Protein 6MS7 (pdb70)

CATH classification: 1.10.565.10

Solvent-accessible surface area: 14349 Å² total; per-residue (Å²): 77,93,94,108,42,63,99,21,82,65,20,6,112,76,0,58,59,9,1,67,173,18,9,70,33,6,20,69,99,0,60,26,32,33,89,60,157,51,139,101,176,101,29,64,70,0,130,48,100,81,7,12,116,116,0,62,111,108,15,142,132,231,101,122,136,79,31,5,34,46,27,39,33,29,63,16,104,68,22,14,62,23,0,72,30,2,0,84,0,0,38,31,2,68,32,0,83,132,17,67,51,72,2,6,19,20,0,1,40,69,0,0,13,6,0,23,11,0,27,31,1,7,38,0,43,131,77,0,5,3,30,16,114,7,104,0,28,11,22,44,109,8,14,103,81,21,93,162,14,9,5,62,15,37,39,22,6,1,95,18,1,61,142,4,24,76,28,133,4,59,10,32,0,1,0,0,0,0,0,1,4,1,0,7,12,97,16,80,65,22,124,80,53,120,46,0,62,79,32,32,78,66,2,40,110,0,0,62,36,5,5,130,106,60,32,93,163,42,92,136,4,43,51,97,0,70,97,30,26,82,45,0,82,106,14,31,64,66,29,33,106,28,34,83,69,4,166,172,82,21,129,138,52,80,72,39,79,6,9,93,25,7,40,136,140,180,23,67,0,65,138,40,10,107,53,175

Structure (mmCIF, N/CA/C/O backbone):
data_6MS7
#
_entry.id   6MS7
#
_cell.length_a   43.620
_cell.length_b   53.890
_cell.length_c   66.720
_cell.angle_alpha   90.00
_cell.angle_beta   107.24
_cell.angle_gamma   90.00
#
_symmetry.space_group_name_H-M   'P 1 21 1'
#
loop_
_entity.id
_entity.type
_entity.pdbx_description
1 polymer 'Peroxisome proliferator-activated receptor gamma'
2 polymer 'PGC1 LXXLL motif'
3 non-polymer '{[(1S)-1-(4-chlorophenyl)octyl]oxy}acetic acid'
4 water water
#
loop_
_atom_site.group_PDB
_atom_site.id
_atom_site.type_symbol
_atom_site.label_atom_id
_atom_site.label_alt_id
_atom_site.label_comp_id
_atom_site.label_asym_id
_atom_site.label_entity_id
_atom_site.label_seq_id
_atom_site.pdbx_PDB_ins_code
_atom_site.Cartn_x
_atom_site.Cartn_y
_atom_site.Cartn_z
_atom_site.occupancy
_atom_site.B_iso_or_equiv
_atom_site.auth_seq_id
_atom_site.auth_comp_id
_atom_site.auth_asym_id
_atom_site.auth_atom_id
_atom_site.pdbx_PDB_model_num
ATOM 1 N N . GLY A 1 1 ? 35.390 9.282 49.824 1.00 39.89 204 GLY A N 1
ATOM 2 C CA . GLY A 1 1 ? 34.386 8.327 50.253 1.00 39.27 204 GLY A CA 1
ATOM 3 C C . GLY A 1 1 ? 33.512 7.880 49.100 1.00 35.27 204 GLY A C 1
ATOM 4 O O . GLY A 1 1 ? 33.783 8.202 47.948 1.00 26.52 204 GLY A O 1
ATOM 5 N N . SER A 1 2 ? 32.456 7.133 49.409 1.00 37.04 205 SER A N 1
ATOM 6 C CA . SER A 1 2 ? 31.541 6.702 48.356 1.00 31.02 205 S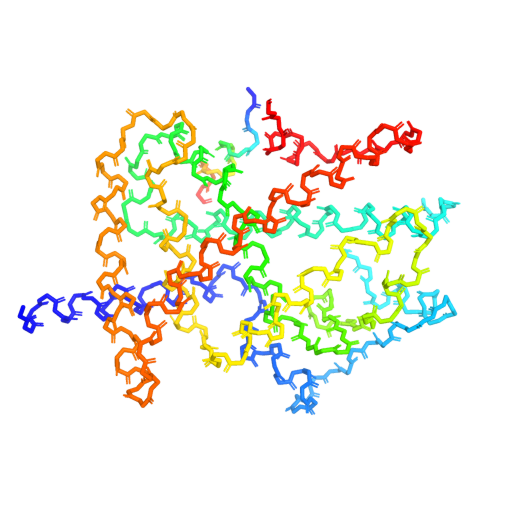ER A CA 1
ATOM 7 C C . SER A 1 2 ? 30.923 7.852 47.565 1.00 35.57 205 SER A C 1
ATOM 8 O O . SER A 1 2 ? 30.728 7.680 46.348 1.00 23.92 205 SER A O 1
ATOM 11 N N . PRO A 1 3 ? 30.597 9.022 48.143 1.00 34.65 206 PRO A N 1
ATOM 12 C CA . PRO A 1 3 ? 30.068 10.105 47.291 1.00 30.61 206 PRO A CA 1
ATOM 13 C C . PRO A 1 3 ? 31.058 10.586 46.244 1.00 25.34 206 PRO A C 1
ATOM 14 O O . PRO A 1 3 ? 30.685 10.769 45.075 1.00 21.30 206 PRO A O 1
ATOM 18 N N . GLU A 1 4 ? 32.322 10.776 46.635 1.00 28.30 207 GLU A N 1
ATOM 19 C CA . GLU A 1 4 ? 33.370 11.095 45.668 1.00 22.64 207 GLU A CA 1
ATOM 20 C C . GLU A 1 4 ? 33.506 10.000 44.616 1.00 20.16 207 GLU A C 1
ATOM 21 O O . GLU A 1 4 ? 33.603 10.285 43.417 1.00 15.73 207 GLU A O 1
ATOM 27 N N . SER A 1 5 ? 33.528 8.739 45.051 1.00 17.44 208 SER A N 1
ATOM 28 C CA . SER A 1 5 ? 33.642 7.637 44.100 1.00 14.72 208 SER A CA 1
ATOM 29 C C . SER A 1 5 ? 32.505 7.621 43.097 1.00 13.57 208 SER A C 1
ATOM 30 O O . SER A 1 5 ? 32.729 7.342 41.916 1.00 13.01 208 SER A O 1
ATOM 33 N N . ALA A 1 6 ? 31.264 7.821 43.550 1.00 12.59 209 ALA A N 1
ATOM 34 C CA . ALA A 1 6 ? 30.169 7.823 42.584 1.00 12.78 209 ALA A CA 1
ATOM 35 C C . ALA A 1 6 ? 30.363 8.909 41.539 1.00 12.51 209 ALA A C 1
ATOM 36 O O . ALA A 1 6 ? 30.123 8.686 40.349 1.00 11.76 209 ALA A O 1
ATOM 38 N N . ASP A 1 7 ? 30.793 10.101 41.971 1.00 14.06 210 ASP A N 1
ATOM 39 C CA . ASP A 1 7 ? 31.069 11.202 41.057 1.00 14.05 210 ASP A CA 1
ATOM 40 C C . ASP A 1 7 ? 32.167 10.843 40.066 1.00 10.18 210 ASP A C 1
ATOM 41 O O . ASP A 1 7 ? 32.076 11.190 38.878 1.00 12.07 210 ASP A O 1
ATOM 46 N N . LEU A 1 8 ? 33.188 10.108 40.524 1.00 11.55 211 LEU A N 1
ATOM 47 C CA . LEU A 1 8 ? 34.241 9.655 39.616 1.00 10.92 211 LEU A CA 1
ATOM 48 C C . LEU A 1 8 ? 33.727 8.672 38.580 1.00 9.92 211 LEU A C 1
ATOM 49 O O . LEU A 1 8 ? 34.216 8.666 37.448 1.00 9.71 211 LEU A O 1
ATOM 54 N N . ARG A 1 9 ? 32.767 7.824 38.944 1.00 11.10 212 ARG A N 1
ATOM 55 C CA . ARG A 1 9 ? 32.220 6.911 37.949 1.00 9.96 212 ARG A CA 1
ATOM 56 C C . ARG A 1 9 ? 31.339 7.675 36.968 1.00 10.36 212 ARG A C 1
ATOM 57 O O . ARG A 1 9 ? 31.314 7.362 35.768 1.00 10.35 212 ARG A O 1
ATOM 65 N N . ALA A 1 10 ? 30.592 8.681 37.451 1.00 10.57 213 ALA A N 1
ATOM 66 C CA . ALA A 1 10 ? 29.785 9.468 36.522 1.00 10.98 213 ALA A CA 1
ATOM 67 C C . ALA A 1 10 ? 30.676 10.243 35.558 1.00 9.43 213 ALA A C 1
ATOM 68 O O . ALA A 1 10 ? 30.341 10.380 34.379 1.00 10.61 213 ALA A O 1
ATOM 70 N N . LEU A 1 11 ? 31.837 10.705 36.041 1.00 9.42 214 LEU A N 1
ATOM 71 C CA . LEU A 1 11 ? 32.767 11.404 35.165 1.00 9.97 214 LEU A CA 1
ATOM 72 C C . LEU A 1 11 ? 33.340 10.449 34.129 1.00 10.19 214 LEU A C 1
ATOM 73 O O . LEU A 1 11 ? 33.360 10.763 32.933 1.00 11.09 214 LEU A O 1
ATOM 78 N N . ALA A 1 12 ? 33.737 9.238 34.563 1.00 10.06 215 ALA A N 1
ATOM 79 C CA . ALA A 1 12 ? 34.224 8.230 33.628 1.00 9.73 215 ALA A CA 1
ATOM 80 C C . ALA A 1 12 ? 33.188 7.934 32.553 1.00 9.48 215 ALA A C 1
ATOM 81 O O . ALA A 1 12 ? 33.521 7.845 31.370 1.00 10.38 215 ALA A O 1
ATOM 83 N N . LYS A 1 13 ? 31.921 7.793 32.935 1.00 9.15 216 LYS A N 1
ATOM 84 C CA . LYS A 1 13 ? 30.893 7.493 31.941 1.00 9.69 216 LYS A CA 1
ATOM 85 C C . LYS A 1 13 ? 30.684 8.657 30.985 1.00 10.33 216 LYS A C 1
ATOM 86 O O . LYS A 1 13 ? 30.518 8.449 29.780 1.00 11.01 216 LYS A O 1
ATOM 92 N N . HIS A 1 14 ? 30.654 9.883 31.518 1.00 10.91 217 HIS A N 1
ATOM 93 C CA . HIS A 1 14 ? 30.530 11.054 30.654 1.00 10.62 217 HIS A CA 1
ATOM 94 C C . HIS A 1 14 ? 31.638 11.095 29.612 1.00 9.47 217 HIS A C 1
ATOM 95 O O . HIS A 1 14 ? 31.382 11.362 28.426 1.00 11.90 217 HIS A O 1
ATOM 102 N N . LEU A 1 15 ? 32.872 10.840 30.042 1.00 9.26 218 LEU A N 1
ATOM 103 C CA . LEU A 1 15 ? 34.004 10.816 29.117 1.00 9.85 218 LEU A CA 1
ATOM 104 C C . LEU A 1 15 ? 33.850 9.724 28.069 1.00 9.97 218 LEU A C 1
ATOM 105 O O . LEU A 1 15 ? 34.106 9.951 26.876 1.00 11.55 218 LEU A O 1
ATOM 110 N N . TYR A 1 16 ? 33.454 8.524 28.485 1.00 9.42 219 TYR A N 1
ATOM 111 C CA . TYR A 1 16 ? 33.226 7.463 27.515 1.00 10.94 219 TYR A CA 1
ATOM 112 C C . TYR A 1 16 ? 32.182 7.871 26.488 1.00 11.24 219 TYR A C 1
ATOM 113 O O . TYR A 1 16 ? 32.396 7.714 25.278 1.00 12.19 219 TYR A O 1
ATOM 122 N N . ASP A 1 17 ? 31.043 8.400 26.947 1.00 11.44 220 ASP A N 1
ATOM 123 C CA . ASP A 1 17 ? 29.991 8.768 26.002 1.00 12.47 220 ASP A CA 1
ATOM 124 C C . ASP A 1 17 ? 30.467 9.841 25.036 1.00 12.75 220 ASP A C 1
ATOM 125 O O . ASP A 1 17 ? 30.172 9.780 23.835 1.00 14.77 220 ASP A O 1
ATOM 130 N N . SER A 1 18 ? 31.284 10.777 25.529 1.00 12.57 221 SER A N 1
ATOM 131 C CA . SER A 1 18 ? 31.813 11.846 24.686 1.00 11.50 221 SER A CA 1
ATOM 132 C C . SER A 1 18 ? 32.843 11.299 23.712 1.00 12.23 221 SER A C 1
ATOM 133 O O . SER A 1 18 ? 32.905 11.717 22.552 1.00 14.53 221 SER A O 1
ATOM 136 N N . TYR A 1 19 ? 33.659 10.352 24.174 1.00 10.47 222 TYR A N 1
ATOM 137 C CA . TYR A 1 19 ? 34.622 9.678 23.321 1.00 9.92 222 TYR A CA 1
ATOM 138 C C . TYR A 1 19 ? 33.924 8.954 22.172 1.00 12.71 222 TYR A C 1
ATOM 139 O O . TYR A 1 19 ? 34.340 9.066 21.016 1.00 12.50 222 TYR A O 1
ATOM 148 N N . ILE A 1 20 ? 32.836 8.241 22.467 1.00 12.69 223 ILE A N 1
ATOM 149 C CA . ILE A 1 20 ? 32.082 7.574 21.406 1.00 14.32 223 ILE A CA 1
ATOM 150 C C . ILE A 1 20 ? 31.547 8.594 20.402 1.00 14.46 223 ILE A C 1
ATOM 151 O O . ILE A 1 20 ? 31.496 8.326 19.196 1.00 17.71 223 ILE A O 1
ATOM 156 N N . LYS A 1 21 ? 31.155 9.778 20.875 1.00 14.04 224 LYS A N 1
ATOM 157 C CA . LYS A 1 21 ? 30.624 10.782 19.949 1.00 14.30 224 LYS A CA 1
ATOM 158 C C . LYS A 1 21 ? 31.717 11.400 19.089 1.00 19.63 224 LYS A C 1
ATOM 159 O O . LYS A 1 21 ? 31.448 11.857 17.974 1.00 21.83 224 LYS A O 1
ATOM 165 N N . SER A 1 22 ? 32.942 11.450 19.595 1.00 13.22 225 SER A N 1
ATOM 166 C CA . SER A 1 22 ? 34.022 12.178 18.949 1.00 11.68 225 SER A CA 1
ATOM 167 C C . SER A 1 22 ? 34.820 11.338 17.967 1.00 14.32 225 SER A C 1
ATOM 168 O O . SER A 1 22 ? 35.391 11.893 17.017 1.00 14.49 225 SER A O 1
ATOM 171 N N . PHE A 1 23 ? 34.918 10.032 18.196 1.00 14.30 226 PHE A N 1
ATOM 172 C CA . PHE A 1 23 ? 35.836 9.189 17.433 1.00 18.07 226 PHE A CA 1
ATOM 173 C C . PHE A 1 23 ? 35.051 8.150 16.651 1.00 20.25 226 PHE A C 1
ATOM 174 O O . PHE A 1 23 ? 34.430 7.264 17.259 1.00 18.93 226 PHE A O 1
ATOM 182 N N . PRO A 1 24 ? 35.046 8.244 15.314 1.00 21.50 227 PRO A N 1
ATOM 183 C CA . PRO A 1 24 ? 34.215 7.337 14.503 1.00 24.56 227 PRO A CA 1
ATOM 184 C C . PRO A 1 24 ? 34.545 5.872 14.682 1.00 20.95 227 PRO A C 1
ATOM 185 O O . PRO A 1 24 ? 33.633 5.038 14.724 1.00 23.52 227 PRO A O 1
ATOM 189 N N . LEU A 1 25 ? 35.820 5.525 14.737 1.00 18.75 228 LEU A N 1
ATOM 190 C CA . LEU A 1 25 ? 36.242 4.139 14.864 1.00 17.52 228 LEU A CA 1
ATOM 191 C C . LEU A 1 25 ? 36.853 3.947 16.245 1.00 17.66 228 LEU A C 1
ATOM 192 O O . LEU A 1 25 ? 37.961 4.428 16.503 1.00 20.73 228 LEU A O 1
ATOM 197 N N . THR A 1 26 ? 36.137 3.227 17.110 1.00 18.74 229 THR A N 1
ATOM 198 C CA . THR A 1 26 ? 36.556 2.930 18.473 1.00 22.89 229 THR A CA 1
ATOM 199 C C . THR A 1 26 ? 37.508 1.736 18.472 1.00 18.90 229 THR A C 1
ATOM 200 O O . THR A 1 26 ? 37.619 0.993 17.489 1.00 16.04 229 THR A O 1
ATOM 204 N N . LYS A 1 27 ? 38.166 1.514 19.612 1.00 14.40 230 LYS A N 1
ATOM 205 C CA . LYS A 1 27 ? 39.010 0.327 19.740 1.00 13.31 230 LYS A CA 1
ATOM 206 C C . LYS A 1 27 ? 38.203 -0.956 19.603 1.00 18.97 230 LYS A C 1
ATOM 207 O O . LYS A 1 27 ? 38.660 -1.917 18.972 1.00 18.14 230 LYS A O 1
ATOM 213 N N . ALA A 1 28 ? 37.019 -1.018 20.210 1.00 16.92 231 ALA A N 1
ATOM 214 C CA . ALA A 1 28 ? 36.284 -2.273 20.135 1.00 17.56 231 ALA A CA 1
ATOM 215 C C . ALA A 1 28 ? 36.001 -2.635 18.687 1.00 18.30 231 ALA A C 1
ATOM 216 O O . ALA A 1 28 ? 36.155 -3.796 18.292 1.00 22.54 231 ALA A O 1
ATOM 218 N N . LYS A 1 29 ? 35.599 -1.652 17.883 1.00 19.72 232 LYS A N 1
ATOM 219 C CA . LYS A 1 29 ? 35.302 -1.935 16.480 1.00 25.86 232 LYS A CA 1
ATOM 220 C C . LYS A 1 29 ? 36.579 -2.272 15.722 1.00 30.68 232 LYS A C 1
ATOM 221 O O . LYS A 1 29 ? 36.604 -3.202 14.904 1.00 25.13 232 LYS A O 1
ATOM 227 N N . ALA A 1 30 ? 37.655 -1.534 15.998 1.00 20.95 233 ALA A N 1
ATOM 228 C CA . ALA A 1 30 ? 38.925 -1.808 15.336 1.00 21.11 233 ALA A CA 1
ATOM 229 C C . ALA A 1 30 ? 39.420 -3.220 15.620 1.00 22.03 233 ALA A C 1
ATOM 230 O O . ALA A 1 30 ? 39.898 -3.908 14.707 1.00 20.79 233 ALA A O 1
ATOM 232 N N . ARG A 1 31 ? 39.339 -3.672 16.880 1.00 18.61 234 ARG A N 1
ATOM 233 C CA . ARG A 1 31 ? 39.869 -4.996 17.196 1.00 21.35 234 ARG A CA 1
ATOM 234 C C . ARG A 1 31 ? 39.033 -6.082 16.531 1.00 26.23 234 ARG A C 1
ATOM 235 O O . ARG A 1 31 ? 39.566 -7.107 16.091 1.00 25.38 234 ARG A O 1
ATOM 243 N N . ALA A 1 32 ? 37.721 -5.866 16.445 1.00 23.16 235 ALA A N 1
ATOM 244 C CA . ALA A 1 32 ? 36.862 -6.817 15.752 1.00 30.01 235 ALA A CA 1
ATOM 245 C C . ALA A 1 32 ? 37.289 -6.963 14.300 1.00 33.23 235 ALA A C 1
ATOM 246 O O . ALA A 1 32 ? 37.364 -8.081 13.775 1.00 34.33 235 ALA A O 1
ATOM 248 N N . ILE A 1 33 ? 37.572 -5.840 13.636 1.00 30.56 236 ILE A N 1
ATOM 249 C CA . ILE A 1 33 ? 38.047 -5.880 12.254 1.00 29.64 236 ILE A CA 1
ATO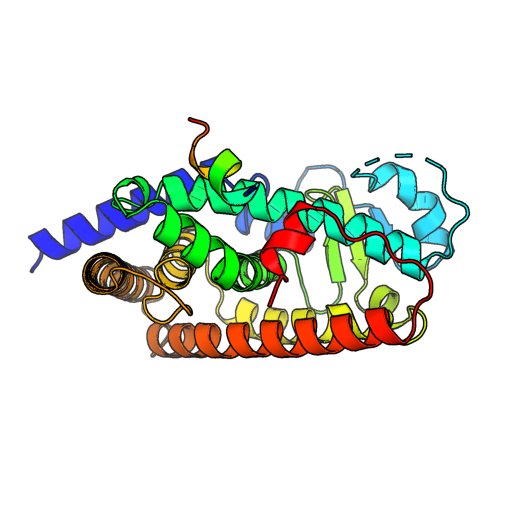M 250 C C . ILE A 1 33 ? 39.396 -6.586 12.171 1.00 34.90 236 ILE A C 1
ATOM 251 O O . ILE A 1 33 ? 39.609 -7.450 11.310 1.00 30.91 236 ILE A O 1
ATOM 256 N N . LEU A 1 34 ? 40.318 -6.247 13.079 1.00 28.69 237 LEU A N 1
ATOM 257 C CA . LEU A 1 34 ? 41.658 -6.836 13.050 1.00 26.93 237 LEU A CA 1
ATOM 258 C C . LEU A 1 34 ? 41.625 -8.345 13.270 1.00 39.19 237 LEU A C 1
ATOM 259 O O . LEU A 1 34 ? 42.262 -9.103 12.529 1.00 43.84 237 LEU A O 1
ATOM 264 N N . THR A 1 35 ? 40.900 -8.800 14.291 1.00 41.46 238 THR A N 1
ATOM 265 C CA . THR A 1 35 ? 40.769 -10.226 14.567 1.00 40.74 238 THR A CA 1
ATOM 266 C C . THR A 1 35 ? 39.824 -10.923 13.598 1.00 49.26 238 THR A C 1
ATOM 267 O O . THR A 1 35 ? 39.558 -12.117 13.766 1.00 52.89 238 THR A O 1
ATOM 271 N N . GLY A 1 36 ? 39.246 -10.189 12.652 1.00 40.69 239 GLY A N 1
ATOM 272 C CA . GLY A 1 36 ? 38.383 -10.772 11.651 1.00 45.05 239 GLY A CA 1
ATOM 273 C C . GLY A 1 36 ? 37.009 -11.148 12.142 1.00 52.17 239 GLY A C 1
ATOM 274 O O . GLY A 1 36 ? 36.323 -11.921 11.474 1.00 61.53 239 GLY A O 1
ATOM 275 N N . LYS A 1 37 ? 36.576 -10.621 13.286 1.00 45.78 240 LYS A N 1
ATOM 276 C CA . LYS A 1 37 ? 35.293 -10.984 13.874 1.00 47.27 240 LYS A CA 1
ATOM 277 C C . LYS A 1 37 ? 34.148 -10.096 13.422 1.00 54.74 240 LYS A C 1
ATOM 278 O O . LYS A 1 37 ? 33.049 -10.182 13.989 1.00 61.52 240 LYS A O 1
ATOM 284 N N . THR A 1 38 ? 34.326 -9.333 12.361 1.00 59.77 241 THR A N 1
ATOM 285 C CA . THR A 1 38 ? 33.250 -8.446 11.967 1.00 56.56 241 THR A CA 1
ATOM 286 C C . THR A 1 38 ? 32.495 -9.107 10.834 1.00 63.57 241 THR A C 1
ATOM 287 O O . THR A 1 38 ? 32.956 -10.072 10.220 1.00 69.18 241 THR A O 1
ATOM 291 N N . THR A 1 39 ? 31.291 -8.617 10.607 1.00 75.12 242 THR A N 1
ATOM 292 C CA . THR A 1 39 ? 30.522 -9.039 9.450 1.00 85.22 242 THR A CA 1
ATOM 293 C C . THR A 1 39 ? 30.690 -8.066 8.292 1.00 79.51 242 THR A C 1
ATOM 294 O O . THR A 1 39 ? 30.359 -8.410 7.145 1.00 75.90 242 THR A O 1
ATOM 298 N N . ASP A 1 40 ? 31.204 -6.867 8.582 1.00 73.34 243 ASP A N 1
ATOM 299 C CA . ASP A 1 40 ? 31.382 -5.834 7.577 1.00 71.71 243 ASP A CA 1
ATOM 300 C C . ASP A 1 40 ? 32.466 -6.235 6.575 1.00 73.18 243 ASP A C 1
ATOM 301 O O . ASP A 1 40 ? 33.248 -7.168 6.783 1.00 71.78 243 ASP A O 1
ATOM 306 N N . LYS A 1 41 ? 32.512 -5.470 5.485 1.00 76.84 244 LYS A N 1
ATOM 307 C CA . LYS A 1 41 ? 33.415 -5.725 4.369 1.00 68.47 244 LYS A CA 1
ATOM 308 C C . LYS A 1 41 ? 34.866 -5.754 4.837 1.00 60.35 244 LYS A C 1
ATOM 309 O O . LYS A 1 41 ? 35.285 -4.934 5.662 1.00 46.53 244 LYS A O 1
ATOM 315 N N . SER A 1 42 ? 35.635 -6.701 4.294 1.00 54.45 245 SER A N 1
ATOM 316 C CA . SER A 1 42 ? 37.008 -6.889 4.734 1.00 42.07 245 SER A CA 1
ATOM 317 C C . SER A 1 42 ? 37.872 -5.710 4.299 1.00 34.70 245 SER A C 1
ATOM 318 O O . SER A 1 42 ? 37.681 -5.166 3.204 1.00 34.30 245 SER A O 1
ATOM 321 N N . PRO A 1 43 ? 38.821 -5.283 5.131 1.00 26.35 246 PRO A N 1
ATOM 322 C CA . PRO A 1 43 ? 39.766 -4.251 4.699 1.00 21.39 246 PRO A CA 1
ATOM 323 C C . PRO A 1 43 ? 40.579 -4.753 3.517 1.00 23.07 246 PRO A C 1
ATOM 324 O O . PRO A 1 43 ? 40.891 -5.942 3.410 1.00 26.27 246 PRO A O 1
ATOM 328 N N . PHE A 1 44 ? 40.938 -3.829 2.635 1.00 22.19 247 PHE A N 1
ATOM 329 C CA . PHE A 1 44 ? 41.841 -4.152 1.544 1.00 19.88 247 PHE A CA 1
ATOM 330 C C . PHE A 1 44 ? 43.266 -4.114 2.085 1.00 26.30 247 PHE A C 1
ATOM 331 O O . PHE A 1 44 ? 43.684 -3.112 2.678 1.00 22.68 247 PHE A O 1
ATOM 339 N N . VAL A 1 45 ? 44.007 -5.198 1.899 1.00 21.87 248 VAL A N 1
ATOM 340 C CA . VAL A 1 45 ? 45.346 -5.320 2.461 1.00 21.87 248 VAL A CA 1
ATOM 341 C C . VAL A 1 45 ? 46.357 -4.751 1.479 1.00 25.62 248 VAL A C 1
ATOM 342 O O . VAL A 1 45 ? 46.408 -5.159 0.310 1.00 24.40 248 VAL A O 1
ATOM 346 N N . ILE A 1 46 ? 47.170 -3.814 1.956 1.00 19.21 249 ILE A N 1
ATOM 347 C CA . ILE A 1 46 ? 48.221 -3.203 1.160 1.00 19.39 249 ILE A CA 1
ATOM 348 C C . ILE A 1 46 ? 49.538 -3.688 1.734 1.00 28.77 249 ILE A C 1
ATOM 349 O O . ILE A 1 46 ? 49.919 -3.310 2.848 1.00 21.98 249 ILE A O 1
ATOM 354 N N . TYR A 1 47 ? 50.222 -4.548 0.978 1.00 22.45 250 TYR A N 1
ATOM 355 C CA . TYR A 1 47 ? 51.466 -5.153 1.423 1.00 21.46 250 TYR A CA 1
ATOM 356 C C . TYR A 1 47 ? 52.627 -4.945 0.463 1.00 21.15 250 TYR A C 1
ATOM 357 O O . TYR A 1 47 ? 53.745 -5.367 0.787 1.00 23.14 250 TYR A O 1
ATOM 366 N N . ASP A 1 48 ? 52.399 -4.343 -0.707 1.00 23.46 251 ASP A N 1
ATOM 367 C CA . ASP A 1 48 ? 53.472 -4.175 -1.683 1.00 24.06 251 ASP A CA 1
ATOM 368 C C . ASP A 1 48 ? 53.003 -3.079 -2.642 1.00 25.01 251 ASP A C 1
ATOM 369 O O . ASP A 1 48 ? 51.904 -2.530 -2.493 1.00 21.26 251 ASP A O 1
ATOM 374 N N . MET A 1 49 ? 53.828 -2.753 -3.639 1.00 25.17 252 MET A N 1
ATOM 375 C CA . MET A 1 49 ? 53.459 -1.638 -4.508 1.00 21.84 252 MET A CA 1
ATOM 376 C C . MET A 1 49 ? 52.248 -1.966 -5.367 1.00 20.21 252 MET A C 1
ATOM 377 O O . MET A 1 49 ? 51.427 -1.084 -5.649 1.00 23.42 252 MET A O 1
ATOM 382 N N . ASN A 1 50 ? 52.142 -3.219 -5.813 1.00 22.74 253 ASN A N 1
ATOM 383 C CA . ASN A 1 50 ? 51.022 -3.626 -6.655 1.00 24.36 253 ASN A CA 1
ATOM 384 C C . ASN A 1 50 ? 49.702 -3.487 -5.908 1.00 22.13 253 ASN A C 1
ATOM 385 O O . ASN A 1 50 ? 48.732 -2.931 -6.432 1.00 21.38 253 ASN A O 1
ATOM 390 N N . SER A 1 51 ? 49.657 -3.975 -4.664 1.00 21.55 254 SER A N 1
ATOM 391 C CA . SER A 1 51 ? 48.434 -3.885 -3.873 1.00 21.46 254 SER A CA 1
ATOM 392 C C . SER A 1 51 ? 48.107 -2.453 -3.479 1.00 20.26 254 SER A C 1
ATOM 393 O O . SER A 1 51 ? 46.928 -2.107 -3.371 1.00 22.25 254 SER A O 1
ATOM 396 N N . LEU A 1 52 ? 49.119 -1.608 -3.267 1.00 19.50 255 LEU A N 1
ATOM 397 C CA . LEU A 1 52 ? 48.847 -0.193 -3.032 1.00 18.71 255 LEU A CA 1
ATOM 398 C C . LEU A 1 52 ? 48.152 0.436 -4.236 1.00 24.23 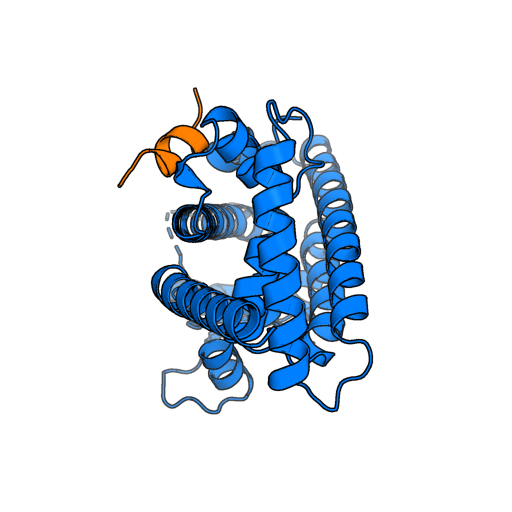255 LEU A C 1
ATOM 399 O O . LEU A 1 52 ? 47.169 1.170 -4.091 1.00 24.29 255 LEU A O 1
ATOM 404 N N . MET A 1 53 ? 48.654 0.159 -5.438 1.00 23.15 256 MET A N 1
ATOM 405 C CA . MET A 1 53 ? 48.006 0.674 -6.639 1.00 22.57 256 MET A CA 1
ATOM 406 C C . MET A 1 53 ? 46.562 0.185 -6.735 1.00 22.44 256 MET A C 1
ATOM 407 O O . MET A 1 53 ? 45.637 0.977 -6.962 1.00 25.24 256 MET A O 1
ATOM 412 N N . MET A 1 54 ? 46.359 -1.129 -6.591 1.00 22.18 257 MET A N 1
ATOM 413 C CA . MET A 1 54 ? 45.015 -1.705 -6.670 1.00 22.40 257 MET A CA 1
ATOM 414 C C . MET A 1 54 ? 44.111 -1.148 -5.579 1.00 32.36 257 MET A C 1
ATOM 415 O O . MET A 1 54 ? 42.958 -0.777 -5.836 1.00 29.87 257 MET A O 1
ATOM 420 N N . GLY A 1 55 ? 44.610 -1.122 -4.344 1.00 24.73 258 GLY A N 1
ATOM 421 C CA . GLY A 1 55 ? 43.813 -0.749 -3.196 1.00 30.25 258 GLY A CA 1
ATOM 422 C C . GLY A 1 55 ? 43.565 0.719 -3.060 1.00 32.88 258 GLY A C 1
ATOM 423 O O . GLY A 1 55 ? 42.777 1.127 -2.207 1.00 29.25 258 GLY A O 1
ATOM 424 N N . GLU A 1 56 ? 44.231 1.519 -3.884 1.00 29.05 259 GLU A N 1
ATOM 425 C CA . GLU A 1 56 ? 44.231 2.963 -3.711 1.00 33.27 259 GLU A CA 1
ATOM 426 C C . GLU A 1 56 ? 42.808 3.517 -3.643 1.00 37.73 259 GLU A C 1
ATOM 427 O O . GLU A 1 56 ? 42.483 4.328 -2.761 1.00 34.31 259 GLU A O 1
ATOM 433 N N . ASP A 1 57 ? 41.930 3.035 -4.526 1.00 35.18 260 ASP A N 1
ATOM 434 C CA . ASP A 1 57 ? 40.540 3.475 -4.519 1.00 34.02 260 ASP A CA 1
ATOM 435 C C . ASP A 1 57 ? 39.791 3.020 -3.270 1.00 39.33 260 ASP A C 1
ATOM 436 O O . ASP A 1 57 ? 38.860 3.704 -2.836 1.00 43.11 260 ASP A O 1
ATOM 441 N N . LYS A 1 58 ? 40.126 1.852 -2.716 1.00 40.94 261 LYS A N 1
ATOM 442 C CA . LYS A 1 58 ? 39.492 1.441 -1.463 1.00 35.41 261 LYS A CA 1
ATOM 443 C C . LYS A 1 58 ? 39.897 2.330 -0.284 1.00 45.81 261 LYS A C 1
ATOM 444 O O . LYS A 1 58 ? 39.098 2.528 0.640 1.00 36.22 261 LYS A O 1
ATOM 450 N N . ILE A 1 59 ? 41.123 2.854 -0.278 1.00 39.03 262 ILE A N 1
ATOM 451 C CA . ILE A 1 59 ? 41.666 3.523 0.903 1.00 38.70 262 ILE A CA 1
ATOM 452 C C . ILE A 1 59 ? 41.698 5.037 0.778 1.00 44.49 262 ILE A C 1
ATOM 453 O O . ILE A 1 59 ? 42.184 5.706 1.703 1.00 42.29 262 ILE A O 1
ATOM 458 N N . LYS A 1 60 ? 41.207 5.603 -0.320 1.00 48.61 263 LYS A N 1
ATOM 459 C CA . LYS A 1 60 ? 41.274 7.048 -0.508 1.00 50.80 263 LYS A CA 1
ATOM 460 C C . LYS A 1 60 ? 40.602 7.784 0.649 1.00 46.38 263 LYS A C 1
ATOM 461 O O . LYS A 1 60 ? 39.558 7.364 1.154 1.00 46.52 263 LYS A O 1
ATOM 467 N N . PHE A 1 61 ? 41.225 8.874 1.089 1.00 55.02 264 PHE A N 1
ATOM 468 C CA . PHE A 1 61 ? 40.727 9.628 2.241 1.00 55.05 264 PHE A CA 1
ATOM 469 C C . PHE A 1 61 ? 39.663 10.657 1.868 1.00 53.60 264 PHE A C 1
ATOM 470 O O . PHE A 1 61 ? 39.186 10.694 0.736 1.00 51.36 264 PHE A O 1
ATOM 478 N N . GLU A 1 69 ? 46.087 15.174 -9.418 1.00 57.68 272 GLU A N 1
ATOM 479 C CA . GLU A 1 69 ? 46.089 13.729 -9.215 1.00 65.00 272 GLU A CA 1
ATOM 480 C C . GLU A 1 69 ? 47.490 13.262 -8.731 1.00 70.97 272 GLU A C 1
ATOM 481 O O . GLU A 1 69 ? 48.148 14.031 -8.029 1.00 71.28 272 GLU A O 1
ATOM 487 N N . GLN A 1 70 ? 47.965 12.053 -9.039 1.00 76.83 273 GLN A N 1
ATOM 488 C CA . GLN A 1 70 ? 49.199 11.565 -8.407 1.00 70.47 273 GLN A CA 1
ATOM 489 C C . GLN A 1 70 ? 50.309 11.144 -9.377 1.00 71.32 273 GLN A C 1
ATOM 490 O O . GLN A 1 70 ? 50.280 10.034 -9.921 1.00 61.92 273 GLN A O 1
ATOM 496 N N . SER A 1 71 ? 51.306 12.024 -9.561 1.00 72.01 274 SER A N 1
ATOM 497 C CA . SER A 1 71 ? 52.578 11.669 -10.192 1.00 64.61 274 SER A CA 1
ATOM 498 C C . SER A 1 71 ? 53.766 11.678 -9.235 1.00 63.26 274 SER A C 1
ATOM 499 O O . SER A 1 71 ? 54.864 11.268 -9.631 1.00 57.56 274 SER A O 1
ATOM 502 N N . LYS A 1 72 ? 53.582 12.148 -8.005 1.00 57.90 275 LYS A N 1
ATOM 503 C CA . LYS A 1 72 ? 54.660 12.216 -7.030 1.00 48.72 275 LYS A CA 1
ATOM 504 C C . LYS A 1 72 ? 55.054 10.807 -6.588 1.00 42.97 275 LYS A C 1
ATOM 505 O O . LYS A 1 72 ? 54.279 9.856 -6.713 1.00 38.96 275 LYS A O 1
ATOM 511 N N . GLU A 1 73 ? 56.297 10.656 -6.124 1.00 35.52 276 GLU A N 1
ATOM 512 C CA . GLU A 1 73 ? 56.729 9.325 -5.716 1.00 33.38 276 GLU A CA 1
ATOM 513 C C . GLU A 1 73 ? 55.895 8.809 -4.547 1.00 30.81 276 GLU A C 1
ATOM 514 O O . GLU A 1 73 ? 55.326 9.569 -3.757 1.00 28.67 276 GLU A O 1
ATOM 520 N N . VAL A 1 74 ? 55.832 7.483 -4.461 1.00 33.66 277 VAL A N 1
ATOM 521 C CA . VAL A 1 74 ? 54.898 6.807 -3.563 1.00 36.75 277 VAL A CA 1
ATOM 522 C C . VAL A 1 74 ? 55.143 7.162 -2.098 1.00 31.13 277 VAL A C 1
ATOM 523 O O . VAL A 1 74 ? 54.196 7.434 -1.347 1.00 30.44 277 VAL A O 1
ATOM 527 N N . ALA A 1 75 ? 56.405 7.150 -1.659 1.00 29.03 278 ALA A N 1
ATOM 528 C CA . ALA A 1 75 ? 56.686 7.491 -0.265 1.00 33.54 278 ALA A CA 1
ATOM 529 C C . ALA A 1 75 ? 56.184 8.890 0.074 1.00 31.64 278 ALA A C 1
ATOM 530 O O . ALA A 1 75 ? 55.631 9.116 1.157 1.00 29.17 278 ALA A O 1
ATOM 532 N N . ILE A 1 76 ? 56.363 9.841 -0.842 1.00 35.06 279 ILE A N 1
ATOM 533 C CA . ILE A 1 76 ? 55.877 11.195 -0.603 1.00 30.98 279 ILE A CA 1
ATOM 534 C C . ILE A 1 76 ? 54.353 11.233 -0.624 1.00 33.86 279 ILE A C 1
ATOM 535 O O . ILE A 1 76 ? 53.722 11.955 0.158 1.00 33.92 279 ILE A O 1
ATOM 540 N N . ARG A 1 77 ? 53.735 10.449 -1.508 1.00 26.55 280 ARG A N 1
ATOM 541 C CA . ARG A 1 77 ? 52.277 10.398 -1.563 1.00 34.56 280 ARG A CA 1
ATOM 542 C C . ARG A 1 77 ? 51.675 9.859 -0.272 1.00 34.19 280 ARG A C 1
ATOM 543 O O . ARG A 1 77 ? 50.652 10.370 0.203 1.00 34.14 280 ARG A O 1
ATOM 551 N N . ILE A 1 78 ? 52.287 8.823 0.304 1.00 29.86 281 ILE A N 1
ATOM 552 C CA . ILE A 1 78 ? 51.838 8.313 1.596 1.00 29.65 281 ILE A CA 1
ATOM 553 C C . ILE A 1 78 ? 52.038 9.371 2.677 1.00 31.26 281 ILE A C 1
ATOM 554 O O . ILE A 1 78 ? 51.168 9.587 3.528 1.00 29.32 281 ILE A O 1
ATOM 559 N N . PHE A 1 79 ? 53.182 10.058 2.641 1.00 31.39 282 PHE A N 1
ATOM 560 C CA . PHE A 1 79 ? 53.482 11.133 3.582 1.00 26.04 282 PHE A CA 1
ATOM 561 C C . PHE A 1 79 ? 52.390 12.200 3.574 1.00 33.03 282 PHE A C 1
ATOM 562 O O . PHE A 1 79 ? 51.855 12.567 4.628 1.00 38.81 282 PHE A O 1
ATOM 570 N N . GLN A 1 80 ? 52.036 12.702 2.384 1.00 38.71 283 GLN A N 1
ATOM 571 C CA . GLN A 1 80 ? 50.984 13.717 2.281 1.00 31.17 283 GLN A CA 1
ATOM 572 C C . GLN A 1 80 ? 49.643 13.195 2.796 1.00 40.55 283 GLN A C 1
ATOM 573 O O . GLN A 1 80 ? 48.948 13.881 3.558 1.00 41.82 283 GLN A O 1
ATOM 579 N N . GLY A 1 81 ? 49.236 12.004 2.348 1.00 35.26 284 GLY A N 1
ATOM 580 C CA . GLY A 1 81 ? 47.988 11.426 2.826 1.00 35.96 284 GLY A CA 1
ATOM 581 C C . GLY A 1 81 ? 47.924 11.335 4.337 1.00 36.59 284 GLY A C 1
ATOM 582 O O . GLY A 1 81 ? 46.876 11.579 4.941 1.00 40.96 284 GLY A O 1
ATOM 583 N N . CYS A 1 82 ? 49.042 10.961 4.966 1.00 30.16 285 CYS A N 1
ATOM 584 C CA . CYS A 1 82 ? 49.098 10.907 6.421 1.00 30.50 285 CYS A CA 1
ATOM 585 C C . CYS A 1 82 ? 48.783 12.249 7.074 1.00 28.25 285 CYS A C 1
ATOM 586 O O . CYS A 1 82 ? 48.199 12.268 8.163 1.00 26.53 285 CYS A O 1
ATOM 589 N N . GLN A 1 83 ? 49.162 13.379 6.452 1.00 24.38 286 GLN A N 1
ATOM 590 C CA . GLN A 1 83 ? 48.882 14.663 7.096 1.00 21.82 286 GLN A CA 1
ATOM 591 C C . GLN A 1 83 ? 47.394 14.891 7.193 1.00 26.24 286 GLN A C 1
ATOM 592 O O . GLN A 1 83 ? 46.906 15.439 8.188 1.00 20.84 286 GLN A O 1
ATOM 598 N N . PHE A 1 84 ? 46.665 14.550 6.130 1.00 23.43 287 PHE A N 1
ATOM 599 C CA . PHE A 1 84 ? 45.230 14.796 6.134 1.00 26.04 287 PHE A CA 1
ATOM 600 C C . PHE A 1 84 ? 44.526 13.921 7.158 1.00 19.35 287 PHE A C 1
ATOM 601 O O . PHE A 1 84 ? 43.557 14.360 7.792 1.00 19.56 287 PHE A O 1
ATOM 609 N N . ARG A 1 85 ? 45.017 12.690 7.346 1.00 18.38 288 ARG A N 1
ATOM 610 C CA . ARG A 1 85 ? 44.484 11.813 8.385 1.00 17.94 288 ARG A CA 1
ATOM 611 C C . ARG A 1 85 ? 44.811 12.378 9.758 1.00 16.68 288 ARG A C 1
ATOM 612 O O . ARG A 1 85 ? 43.981 12.325 10.674 1.00 17.23 288 ARG A O 1
ATOM 620 N N . SER A 1 86 ? 46.023 12.921 9.909 1.00 16.47 289 SER A N 1
ATOM 621 C CA . SER A 1 86 ? 46.426 13.532 11.166 1.00 15.10 289 SER A CA 1
ATOM 622 C C . SER A 1 86 ? 45.570 14.754 11.450 1.00 14.91 289 SER A C 1
ATOM 623 O O . SER A 1 86 ? 45.116 14.959 12.585 1.00 13.86 289 SER A O 1
ATOM 626 N N . VAL A 1 87 ? 45.292 15.552 10.417 1.00 15.40 290 VAL A N 1
ATOM 627 C CA . VAL A 1 87 ? 44.471 16.740 10.618 1.00 13.70 290 VAL A CA 1
ATOM 628 C C . VAL A 1 87 ? 43.061 16.338 11.030 1.00 16.47 290 VAL A C 1
ATOM 629 O O . VAL A 1 87 ? 42.473 16.941 11.931 1.00 14.39 290 VAL A O 1
ATOM 633 N N . GLU A 1 88 ? 42.508 15.288 10.412 1.00 14.10 291 GLU A N 1
ATOM 634 C CA . GLU A 1 88 ? 41.214 14.772 10.853 1.00 15.72 291 GLU A CA 1
ATOM 635 C C . GLU A 1 88 ? 41.256 14.361 12.324 1.00 12.37 291 GLU A C 1
ATOM 636 O O . GLU A 1 88 ? 40.322 14.652 13.087 1.00 12.97 291 GLU A O 1
ATOM 642 N N . ALA A 1 89 ? 42.334 13.691 12.741 1.00 12.86 292 ALA A N 1
ATOM 643 C CA . ALA A 1 89 ? 42.449 13.267 14.132 1.00 11.65 292 ALA A CA 1
ATOM 644 C C . ALA A 1 89 ? 42.484 14.470 15.063 1.00 10.77 292 ALA A C 1
ATOM 645 O O . ALA A 1 89 ? 41.842 14.456 16.119 1.00 10.59 292 ALA A O 1
ATOM 647 N N . VAL A 1 90 ? 43.245 15.515 14.700 1.00 9.92 293 VAL A N 1
ATOM 648 C CA . VAL A 1 90 ? 43.259 16.736 15.502 1.00 11.04 293 VAL A CA 1
ATOM 649 C C . VAL A 1 90 ? 41.849 17.266 15.677 1.00 11.74 293 VAL A C 1
ATOM 650 O O . VAL A 1 90 ? 41.466 17.695 16.769 1.00 11.66 293 VAL A O 1
ATOM 654 N N . GLN A 1 91 ? 41.059 17.289 14.605 1.00 11.70 294 GLN A N 1
ATOM 655 C CA . GLN A 1 91 ? 39.699 17.799 14.728 1.00 12.05 294 GLN A CA 1
ATOM 656 C C . GLN A 1 91 ? 38.860 16.961 15.679 1.00 9.95 294 GLN A C 1
ATOM 657 O O . GLN A 1 91 ? 38.120 17.508 16.512 1.00 12.23 294 GLN A O 1
ATOM 663 N N . GLU A 1 92 ? 38.984 15.635 15.600 1.00 11.57 295 GLU A N 1
ATOM 664 C CA . GLU A 1 92 ? 38.217 14.771 16.489 1.00 11.94 295 GLU A CA 1
ATOM 665 C C . GLU A 1 92 ? 38.671 14.954 17.927 1.00 10.70 295 GLU A C 1
ATOM 666 O O . GLU A 1 92 ? 37.843 14.984 18.856 1.00 10.62 295 GLU A O 1
ATOM 672 N N . ILE A 1 93 ? 39.985 15.048 18.132 1.00 9.98 296 ILE A N 1
ATOM 673 C CA . ILE A 1 93 ? 40.504 15.191 19.487 1.00 11.00 296 ILE A CA 1
ATOM 674 C C . ILE A 1 93 ? 40.083 16.534 20.085 1.00 10.82 296 ILE A C 1
ATOM 675 O O . ILE A 1 93 ? 39.791 16.631 21.283 1.00 10.52 296 ILE A O 1
ATOM 680 N N . THR A 1 94 ? 40.021 17.581 19.258 1.00 10.65 297 THR A N 1
ATOM 681 C CA . THR A 1 94 ? 39.581 18.877 19.759 1.00 9.78 297 THR A CA 1
ATOM 682 C C . THR A 1 94 ? 38.129 18.796 20.203 1.00 11.04 297 THR A C 1
ATOM 683 O O . THR A 1 94 ? 37.757 19.359 21.236 1.00 10.37 297 THR A O 1
ATOM 687 N N . GLU A 1 95 ? 37.281 18.128 19.410 1.00 10.51 298 GLU A N 1
ATOM 688 C CA . GLU A 1 95 ? 35.896 17.942 19.838 1.00 11.74 298 GLU A CA 1
ATOM 689 C C . GLU A 1 95 ? 35.826 17.191 21.156 1.00 10.93 298 GLU A C 1
ATOM 690 O O . GLU A 1 95 ? 35.068 17.564 22.058 1.00 11.01 298 GLU A O 1
ATOM 696 N N . TYR A 1 96 ? 36.660 16.163 21.312 1.00 9.50 299 TYR A N 1
ATOM 697 C CA . TYR A 1 96 ? 36.672 15.429 22.568 1.00 10.73 299 TYR A CA 1
ATOM 698 C C . TYR A 1 96 ? 37.123 16.317 23.725 1.00 9.75 299 TYR A C 1
ATOM 699 O O . TYR A 1 96 ? 36.510 16.309 24.804 1.00 9.62 299 TYR A O 1
ATOM 708 N N . ALA A 1 97 ? 38.181 17.103 23.520 1.00 9.15 300 ALA A N 1
ATOM 709 C CA . ALA A 1 97 ? 38.676 17.958 24.597 1.00 9.02 300 ALA A CA 1
ATOM 710 C C . ALA A 1 97 ? 37.589 18.906 25.096 1.00 8.39 300 ALA A C 1
ATOM 711 O O . ALA A 1 97 ? 37.456 19.129 26.301 1.00 9.92 300 ALA A O 1
ATOM 713 N N . LYS A 1 98 ? 36.784 19.444 24.176 1.00 9.84 301 LYS A N 1
ATOM 714 C CA . LYS A 1 98 ? 35.727 20.385 24.548 1.00 10.26 301 LYS A CA 1
ATOM 715 C C . LYS A 1 98 ? 34.639 19.737 25.382 1.00 11.97 301 LYS A C 1
ATOM 716 O O . LYS A 1 98 ? 33.865 20.452 26.032 1.00 13.32 301 LYS A O 1
ATOM 722 N N . SER A 1 99 ? 34.565 18.405 25.386 1.00 10.69 302 SER A N 1
ATOM 723 C CA . SER A 1 99 ? 33.629 17.670 26.229 1.00 11.43 302 SER A CA 1
ATOM 724 C C . SER A 1 99 ? 34.168 17.394 27.623 1.00 11.96 302 SER A C 1
ATOM 725 O O . SER A 1 99 ? 33.409 16.928 28.479 1.00 13.80 302 SER A O 1
ATOM 728 N N . ILE A 1 100 ? 35.449 17.630 27.886 1.00 9.44 303 ILE A N 1
ATOM 729 C CA . ILE A 1 100 ? 35.979 17.324 29.213 1.00 11.56 303 ILE A CA 1
ATOM 730 C C . ILE A 1 100 ? 35.491 18.407 30.174 1.00 11.75 303 ILE A C 1
ATOM 731 O O . ILE A 1 100 ? 35.741 19.595 29.922 1.00 10.01 303 ILE A O 1
ATOM 736 N N . PRO A 1 101 ? 34.806 18.064 31.269 1.00 10.81 304 PRO A N 1
ATOM 737 C CA . PRO A 1 101 ? 34.247 19.109 32.136 1.00 10.80 304 PRO A CA 1
ATOM 738 C C . PRO A 1 101 ? 35.334 20.055 32.623 1.00 10.16 304 PRO A C 1
ATOM 739 O O . PRO A 1 101 ? 36.409 19.635 33.046 1.00 12.17 304 PRO A O 1
ATOM 743 N N . GLY A 1 102 ? 35.063 21.355 32.494 1.00 11.27 305 GLY A N 1
ATOM 744 C CA . GLY A 1 102 ? 36.014 22.389 32.851 1.00 11.70 305 GLY A CA 1
ATOM 745 C C . GLY A 1 102 ? 36.873 22.909 31.711 1.00 11.12 305 GLY A C 1
ATOM 746 O O . GLY A 1 102 ? 37.411 24.025 31.808 1.00 11.35 305 GLY A O 1
ATOM 747 N N . PHE A 1 103 ? 37.029 22.140 30.631 1.00 9.59 306 PHE A N 1
ATOM 748 C CA . PHE A 1 103 ? 37.985 22.515 29.593 1.00 8.02 306 PHE A CA 1
ATOM 749 C C . PHE A 1 103 ? 37.581 23.807 28.889 1.00 8.57 306 PHE A C 1
ATOM 750 O O . PHE A 1 103 ? 38.419 24.700 28.703 1.00 7.81 306 PHE A O 1
ATOM 758 N N . VAL A 1 104 ? 36.305 23.936 28.491 1.00 8.41 307 VAL A N 1
ATOM 759 C CA . VAL A 1 104 ? 35.945 25.130 27.727 1.00 7.74 307 VAL A CA 1
ATOM 760 C C . VAL A 1 104 ? 35.924 26.379 28.587 1.00 8.91 307 VAL A C 1
ATOM 761 O O . VAL A 1 104 ? 35.909 27.483 28.040 1.00 9.82 307 VAL A O 1
ATOM 765 N N . ASN A 1 105 ? 35.922 26.241 29.914 1.00 9.73 308 ASN A N 1
ATOM 766 C CA . ASN A 1 105 ? 36.024 27.410 30.781 1.00 9.44 308 ASN A CA 1
ATOM 767 C C . ASN A 1 105 ? 37.454 27.852 31.007 1.00 10.58 308 ASN A C 1
ATOM 768 O O . ASN A 1 105 ? 37.668 28.918 31.591 1.00 11.23 308 ASN A O 1
ATOM 773 N N . LEU A 1 106 ? 38.438 27.060 30.605 1.00 10.11 309 LEU A N 1
ATOM 774 C CA . LEU A 1 106 ? 39.812 27.519 30.716 1.00 9.21 309 LEU A CA 1
ATOM 775 C C . LEU A 1 106 ? 40.035 28.705 29.793 1.00 9.88 309 LEU A C 1
ATOM 776 O O . LEU A 1 106 ? 39.359 28.870 28.779 1.00 10.24 309 LEU A O 1
ATOM 781 N N . ASP A 1 107 ? 41.012 29.526 30.152 1.00 11.02 310 ASP A N 1
ATOM 782 C CA . ASP A 1 107 ? 41.524 30.541 29.243 1.00 10.82 310 ASP A CA 1
ATOM 783 C C . ASP A 1 107 ? 41.712 29.970 27.842 1.00 10.22 310 ASP A C 1
ATOM 784 O O . ASP A 1 107 ? 42.281 28.894 27.674 1.00 10.14 310 ASP A O 1
ATOM 789 N N . LEU A 1 108 ? 41.224 30.687 26.827 1.00 10.63 311 LEU A N 1
ATOM 790 C CA . LEU A 1 108 ? 41.206 30.127 25.479 1.00 9.81 311 LEU A CA 1
ATOM 791 C C . LEU A 1 108 ? 42.612 29.908 24.935 1.00 8.55 311 LEU A C 1
ATOM 792 O O . LEU A 1 108 ? 42.858 28.923 24.230 1.00 10.65 311 LEU A O 1
ATOM 797 N N . ASN A 1 109 ? 43.558 30.778 25.275 1.00 9.90 312 ASN A N 1
ATOM 798 C CA . ASN A 1 109 ? 44.924 30.536 24.844 1.00 11.38 312 ASN A CA 1
ATOM 799 C C . ASN A 1 109 ? 45.497 29.294 25.507 1.00 11.41 312 ASN A C 1
ATOM 800 O O . ASN A 1 109 ? 46.272 28.555 24.881 1.00 11.14 312 ASN A O 1
ATOM 805 N N . ASP A 1 110 ? 45.088 29.013 26.745 1.00 8.62 313 ASP A N 1
ATOM 806 C CA . ASP A 1 110 ? 45.542 27.770 27.360 1.00 9.77 313 ASP A CA 1
ATOM 807 C C . ASP A 1 110 ? 44.896 26.540 26.721 1.00 8.28 313 ASP A C 1
ATOM 808 O O . ASP A 1 110 ? 45.557 25.504 26.599 1.00 8.46 313 ASP A O 1
ATOM 813 N N . GLN A 1 111 ? 43.641 26.631 26.269 1.00 8.51 314 GLN A N 1
ATOM 814 C CA . GLN A 1 111 ? 43.057 25.506 25.546 1.00 8.36 314 GLN A CA 1
ATOM 815 C C . GLN A 1 111 ? 43.867 25.228 24.294 1.00 8.37 314 GLN A C 1
ATOM 816 O O . GLN A 1 111 ? 44.140 24.067 23.971 1.00 9.17 314 GLN A O 1
ATOM 822 N N . VAL A 1 112 ? 44.271 26.289 23.575 1.00 9.04 315 VAL A N 1
ATOM 823 C CA . VAL A 1 112 ? 45.076 26.109 22.374 1.00 9.87 315 VAL A CA 1
ATOM 824 C C . VAL A 1 112 ? 46.387 25.430 22.726 1.00 9.93 315 VAL A C 1
ATOM 825 O O . VAL A 1 112 ? 46.825 24.493 22.053 1.00 10.58 315 VAL A O 1
ATOM 829 N N . THR A 1 113 ? 47.053 25.922 23.772 1.00 8.73 316 THR A N 1
ATOM 830 C CA . THR A 1 113 ? 48.318 25.332 24.195 1.00 8.33 316 THR A CA 1
ATOM 831 C C . THR A 1 113 ? 48.166 23.855 24.528 1.00 8.54 316 THR A C 1
ATOM 832 O O . THR A 1 113 ? 48.984 23.027 24.101 1.00 10.28 316 THR A O 1
ATOM 836 N N . LEU A 1 114 ? 47.126 23.498 25.274 1.00 8.22 317 LEU A N 1
ATOM 837 C CA . LEU A 1 114 ? 46.920 22.097 25.624 1.00 8.86 317 LEU A CA 1
ATOM 838 C C . LEU A 1 114 ? 46.758 21.241 24.383 1.00 8.20 317 LEU A C 1
ATOM 839 O O . LEU A 1 114 ? 47.321 20.144 24.316 1.00 8.70 317 LEU A O 1
ATOM 844 N N . LEU A 1 115 ? 45.987 21.697 23.402 1.00 10.11 318 LEU A N 1
ATOM 845 C CA . LEU A 1 115 ? 45.849 20.902 22.189 1.00 8.38 318 LEU A CA 1
ATOM 846 C C . LEU A 1 115 ? 47.141 20.887 21.388 1.00 8.62 318 LEU A C 1
ATOM 847 O O . LEU A 1 115 ? 47.565 19.823 20.927 1.00 10.88 318 LEU A O 1
ATOM 852 N N . LYS A 1 116 ? 47.803 22.039 21.244 1.00 8.94 319 LYS A N 1
ATOM 853 C CA . LYS A 1 116 ? 49.018 22.118 20.433 1.00 10.93 319 LYS A CA 1
ATOM 854 C C . LYS A 1 116 ? 50.042 21.090 20.889 1.00 11.49 319 LYS A C 1
ATOM 855 O O . LYS A 1 116 ? 50.650 20.384 20.068 1.00 12.05 319 LYS A O 1
ATOM 861 N N . TYR A 1 117 ? 50.251 21.003 22.203 1.00 10.53 320 TYR A N 1
ATOM 862 C CA . TYR A 1 117 ? 51.298 20.143 22.733 1.00 11.90 320 TYR A CA 1
ATOM 863 C C . TYR A 1 117 ? 50.826 18.744 23.115 1.00 13.80 320 TYR A C 1
ATOM 864 O O . TYR A 1 117 ? 51.670 17.874 23.381 1.00 16.83 320 TYR A O 1
ATOM 873 N N . GLY A 1 118 ? 49.520 18.510 23.170 1.00 11.62 321 GLY A N 1
ATOM 874 C CA . GLY A 1 118 ? 48.979 17.220 23.556 1.00 11.09 321 GLY A CA 1
ATOM 875 C C . GLY A 1 118 ? 48.420 16.366 22.430 1.00 11.23 321 GLY A C 1
ATOM 876 O O . GLY A 1 118 ? 48.295 15.150 22.591 1.00 11.39 321 GLY A O 1
ATOM 877 N N . VAL A 1 119 ? 48.039 16.966 21.300 1.00 10.97 322 VAL A N 1
ATOM 878 C CA . VAL A 1 119 ? 47.265 16.228 20.307 1.00 12.28 322 VAL A CA 1
ATOM 879 C C . VAL A 1 119 ? 48.036 15.040 19.742 1.00 12.02 322 VAL A C 1
ATOM 880 O O . VAL A 1 119 ? 47.460 13.972 19.525 1.00 13.73 322 VAL A O 1
ATOM 884 N N . HIS A 1 120 ? 49.347 15.176 19.533 1.00 12.10 323 HIS A N 1
ATOM 885 C CA . HIS A 1 120 ? 50.070 14.047 18.948 1.00 12.34 323 HIS A CA 1
ATOM 886 C C . HIS A 1 120 ? 50.209 12.876 19.907 1.00 12.09 323 HIS A C 1
ATOM 887 O O . HIS A 1 120 ? 50.139 11.720 19.478 1.00 11.00 323 HIS A O 1
ATOM 894 N N . GLU A 1 121 ? 50.374 13.149 21.203 1.00 10.73 324 GLU A N 1
ATOM 895 C CA . GLU A 1 121 ? 50.375 12.059 22.182 1.00 9.93 324 GLU A CA 1
ATOM 896 C C . GLU A 1 121 ? 49.056 11.306 22.122 1.00 10.20 324 GLU A C 1
ATOM 897 O O . GLU A 1 121 ? 49.024 10.071 22.240 1.00 11.28 324 GLU A O 1
ATOM 903 N N . ILE A 1 122 ? 47.957 12.023 21.897 1.00 10.04 325 ILE A N 1
ATOM 904 C CA . ILE A 1 122 ? 46.665 11.364 21.766 1.00 10.53 325 ILE A CA 1
ATOM 905 C C . ILE A 1 122 ? 46.586 10.605 20.446 1.00 10.32 325 ILE A C 1
ATOM 906 O O . ILE A 1 122 ? 46.070 9.486 20.391 1.00 10.87 325 ILE A O 1
ATOM 911 N N . ILE A 1 123 ? 47.099 11.195 19.360 1.00 10.95 326 ILE A N 1
ATOM 912 C CA . ILE A 1 123 ? 47.089 10.495 18.076 1.00 10.92 326 ILE A CA 1
ATOM 913 C C . ILE A 1 123 ? 47.791 9.148 18.199 1.00 11.36 326 ILE A C 1
ATOM 914 O O . ILE A 1 123 ? 47.285 8.120 17.733 1.00 12.62 326 ILE A O 1
ATOM 919 N N . TYR A 1 124 ? 48.973 9.130 18.816 1.00 10.31 327 TYR A N 1
ATOM 920 C CA . TYR A 1 124 ? 49.709 7.873 18.912 1.00 11.31 327 TYR A CA 1
ATOM 921 C C . TYR A 1 124 ? 48.997 6.884 19.824 1.00 9.90 327 TYR A C 1
ATOM 922 O O . TYR A 1 124 ? 49.080 5.671 19.592 1.00 12.03 327 TYR A O 1
ATOM 931 N N . THR A 1 125 ? 48.300 7.369 20.855 1.00 10.11 328 THR A N 1
ATOM 932 C CA . THR A 1 125 ? 47.531 6.468 21.712 1.00 11.91 328 THR A CA 1
ATOM 933 C C . THR A 1 125 ? 46.414 5.820 20.917 1.00 10.95 328 THR A C 1
ATOM 934 O O . THR A 1 125 ? 46.216 4.597 20.961 1.00 12.69 328 THR A O 1
ATOM 938 N N . MET A 1 126 ? 45.668 6.626 20.167 1.00 11.60 329 MET A N 1
ATOM 939 C CA . MET A 1 126 ? 44.528 6.091 19.440 1.00 12.45 329 MET A CA 1
ATOM 940 C C . MET A 1 126 ? 44.975 5.268 18.243 1.00 11.95 329 MET A C 1
ATOM 941 O O . MET A 1 126 ? 44.295 4.307 17.861 1.00 14.33 329 MET A O 1
ATOM 946 N N . LEU A 1 127 ? 46.120 5.617 17.658 1.00 11.97 330 LEU A N 1
ATOM 947 C CA . LEU A 1 127 ? 46.685 4.813 16.581 1.00 12.38 330 LEU A CA 1
ATOM 948 C C . LEU A 1 127 ? 46.970 3.395 17.054 1.00 12.17 330 LEU A C 1
ATOM 949 O O . LEU A 1 127 ? 46.813 2.431 16.291 1.00 13.16 330 LEU A O 1
ATOM 954 N N . ALA A 1 128 ? 47.386 3.232 18.314 1.00 12.03 331 ALA A N 1
ATOM 955 C CA . ALA A 1 128 ? 47.660 1.889 18.806 1.00 12.66 331 ALA A CA 1
ATOM 956 C C . ALA A 1 128 ? 46.423 1.013 18.687 1.00 13.52 331 ALA A C 1
ATOM 957 O O . ALA A 1 128 ? 46.534 -0.174 18.380 1.00 13.44 331 ALA A O 1
ATOM 959 N N . SER A 1 129 ? 45.236 1.587 18.895 1.00 12.19 332 SER A N 1
ATOM 960 C CA . SER A 1 129 ? 44.004 0.799 18.780 1.00 12.68 332 SER A CA 1
ATOM 961 C C . SER A 1 129 ? 43.837 0.212 17.392 1.00 13.97 332 SER A C 1
ATOM 962 O O . SER A 1 129 ? 43.153 -0.807 17.232 1.00 17.02 332 SER A O 1
ATOM 965 N N . LEU A 1 130 ? 44.411 0.862 16.381 1.00 12.56 333 LEU A N 1
ATOM 966 C CA . LEU A 1 130 ? 44.285 0.451 14.987 1.00 15.48 333 LEU A CA 1
ATOM 967 C C . LEU A 1 130 ? 45.393 -0.499 14.559 1.00 18.77 333 LEU A C 1
ATOM 968 O O . LEU A 1 130 ? 45.382 -0.966 13.414 1.00 15.63 333 LEU A O 1
ATOM 973 N N . MET A 1 131 ? 46.321 -0.817 15.456 1.00 12.65 334 MET A N 1
ATOM 974 C CA . MET A 1 131 ? 47.538 -1.530 15.118 1.00 14.77 334 MET A CA 1
ATOM 975 C C . MET A 1 131 ? 47.589 -2.899 15.769 1.00 16.59 334 MET A C 1
ATOM 976 O O . MET A 1 131 ? 47.140 -3.100 16.899 1.00 15.55 334 MET A O 1
ATOM 981 N N . ASN A 1 132 ? 48.183 -3.833 15.045 1.00 16.73 335 ASN A N 1
ATOM 982 C CA . ASN A 1 132 ? 48.724 -5.049 15.629 1.00 18.93 335 ASN A CA 1
ATOM 983 C C . ASN A 1 132 ? 50.174 -5.158 15.163 1.00 16.08 335 ASN A C 1
ATOM 984 O O . ASN A 1 132 ? 50.718 -4.233 14.544 1.00 17.84 335 ASN A O 1
ATOM 989 N N . LYS A 1 133 ? 50.836 -6.256 15.527 1.00 17.97 336 LYS A N 1
ATOM 990 C CA . LYS A 1 133 ? 52.264 -6.348 15.249 1.00 17.61 336 LYS A CA 1
ATOM 991 C C . LYS A 1 133 ? 52.563 -6.427 13.756 1.00 19.95 336 LYS A C 1
ATOM 992 O O . LYS A 1 133 ? 53.724 -6.253 13.362 1.00 23.04 336 LYS A O 1
ATOM 998 N N . ASP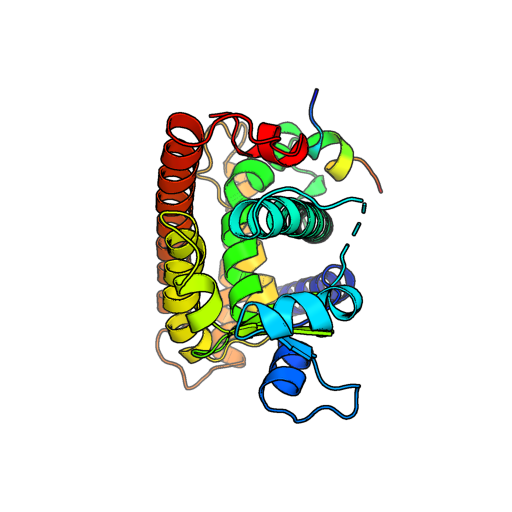 A 1 134 ? 51.547 -6.703 12.933 1.00 20.53 337 ASP A N 1
ATOM 999 C CA . ASP A 1 134 ? 51.711 -6.893 11.501 1.00 26.43 337 ASP A CA 1
ATOM 1000 C C . ASP A 1 134 ? 51.249 -5.736 10.626 1.00 23.03 337 ASP A C 1
ATOM 1001 O O . ASP A 1 134 ? 51.575 -5.727 9.438 1.00 21.88 337 ASP A O 1
ATOM 1006 N N . GLY A 1 135 ? 50.518 -4.759 11.153 1.00 18.33 338 GLY A N 1
ATOM 1007 C CA . GLY A 1 135 ? 50.078 -3.673 10.302 1.00 17.45 338 GLY A CA 1
ATOM 1008 C C . GLY A 1 135 ? 49.071 -2.786 11.009 1.00 17.84 338 GLY A C 1
ATOM 1009 O O . GLY A 1 135 ? 48.779 -2.964 12.198 1.00 17.53 338 GLY A O 1
ATOM 1010 N N . VAL A 1 136 ? 48.520 -1.845 10.236 1.00 15.67 339 VAL A N 1
ATOM 1011 C CA . VAL A 1 136 ? 47.660 -0.792 10.769 1.00 14.41 339 VAL A CA 1
ATOM 1012 C C . VAL A 1 136 ? 46.402 -0.642 9.918 1.00 18.25 339 VAL A C 1
ATOM 1013 O O . VAL A 1 136 ? 46.461 -0.627 8.683 1.00 16.63 339 VAL A O 1
ATOM 1017 N N . LEU A 1 137 ? 45.262 -0.528 10.592 1.00 15.34 340 LEU A N 1
ATOM 1018 C CA . LEU A 1 137 ? 43.983 -0.362 9.931 1.00 17.31 340 LEU A CA 1
ATOM 1019 C C . LEU A 1 137 ? 43.852 1.110 9.561 1.00 20.29 340 LEU A C 1
ATOM 1020 O O . LEU A 1 137 ? 44.055 1.995 10.402 1.00 25.06 340 LEU A O 1
ATOM 1025 N N . ILE A 1 138 ? 43.546 1.383 8.296 1.00 18.52 341 ILE A N 1
ATOM 1026 C CA . ILE A 1 138 ? 43.507 2.746 7.796 1.00 22.46 341 ILE A CA 1
ATOM 1027 C C . ILE A 1 138 ? 42.154 2.989 7.141 1.00 22.92 341 ILE A C 1
ATOM 1028 O O . ILE A 1 138 ? 41.415 2.057 6.816 1.00 21.55 341 ILE A O 1
ATOM 1033 N N . SER A 1 139 ? 41.827 4.272 6.995 1.00 23.06 342 SER A N 1
ATOM 1034 C CA . SER A 1 139 ? 40.611 4.719 6.309 1.00 32.90 342 SER A CA 1
ATOM 1035 C C . SER A 1 139 ? 39.356 4.182 6.993 1.00 32.24 342 SER A C 1
ATOM 1036 O O . SER A 1 139 ? 38.455 3.639 6.352 1.00 26.44 342 SER A O 1
ATOM 1039 N N . GLU A 1 140 ? 39.321 4.329 8.317 1.00 35.03 343 GLU A N 1
ATOM 1040 C CA . GLU A 1 140 ? 38.216 3.861 9.151 1.00 35.58 343 GLU A CA 1
ATOM 1041 C C . GLU A 1 140 ? 37.873 2.405 8.857 1.00 29.90 343 GLU A C 1
ATOM 1042 O O . GLU A 1 140 ? 36.714 2.042 8.657 1.00 38.55 343 GLU A O 1
ATOM 1048 N N . GLY A 1 141 ? 38.908 1.565 8.818 1.00 26.75 344 GLY A N 1
ATOM 1049 C CA . GLY A 1 141 ? 38.733 0.138 8.656 1.00 32.20 344 GLY A CA 1
ATOM 1050 C C . GLY A 1 141 ? 38.646 -0.355 7.227 1.00 23.59 344 GLY A C 1
ATOM 1051 O O . GLY A 1 141 ? 38.486 -1.564 7.015 1.00 29.68 344 GLY A O 1
ATOM 1052 N N . GLN A 1 142 ? 38.747 0.533 6.237 1.00 21.19 345 GLN A N 1
ATOM 1053 C CA . GLN A 1 142 ? 38.604 0.103 4.852 1.00 25.10 345 GLN A CA 1
ATOM 1054 C C . GLN A 1 142 ? 39.897 -0.457 4.275 1.00 29.13 345 GLN A C 1
ATOM 1055 O O . GLN A 1 142 ? 39.860 -1.109 3.227 1.00 23.92 345 GLN A O 1
ATOM 1061 N N . GLY A 1 143 ? 41.032 -0.218 4.930 1.00 21.21 346 GLY A N 1
ATOM 1062 C CA . GLY A 1 143 ? 42.299 -0.736 4.461 1.00 19.76 346 GLY A CA 1
ATOM 1063 C C . GLY A 1 143 ? 43.134 -1.232 5.623 1.00 20.90 346 GLY A C 1
ATOM 1064 O O . GLY A 1 143 ? 42.881 -0.904 6.786 1.00 20.07 346 GLY A O 1
ATOM 1065 N N . PHE A 1 144 ? 44.143 -2.034 5.296 1.00 17.21 347 PHE A N 1
ATOM 1066 C CA . PHE A 1 144 ? 45.100 -2.498 6.289 1.00 17.63 347 PHE A CA 1
ATOM 1067 C C . PHE A 1 144 ? 46.447 -2.473 5.605 1.00 22.90 347 PHE A C 1
ATOM 1068 O O . PHE A 1 144 ? 46.661 -3.199 4.630 1.00 24.18 347 PHE A O 1
ATOM 1076 N N . MET A 1 145 ? 47.338 -1.625 6.092 1.00 16.17 348 MET A N 1
ATOM 1077 C CA . MET A 1 145 ? 48.657 -1.468 5.502 1.00 19.13 348 MET A CA 1
ATOM 1078 C C . MET A 1 145 ? 49.656 -2.199 6.382 1.00 20.44 348 MET A C 1
ATOM 1079 O O . MET A 1 145 ? 49.698 -1.977 7.597 1.00 18.83 348 MET A O 1
ATOM 1084 N N . THR A 1 146 ? 50.454 -3.076 5.777 1.00 19.32 349 THR A N 1
ATOM 1085 C CA . THR A 1 146 ? 51.324 -3.906 6.591 1.00 18.29 349 THR A CA 1
ATOM 1086 C C . THR A 1 146 ? 52.486 -3.095 7.140 1.00 18.72 349 THR A C 1
ATOM 1087 O O . THR A 1 146 ? 52.939 -2.110 6.545 1.00 19.81 349 THR A O 1
ATOM 1091 N N . ARG A 1 147 ? 52.936 -3.518 8.318 1.00 19.32 350 ARG A N 1
ATOM 1092 C CA . ARG A 1 147 ? 54.112 -2.941 8.948 1.00 17.63 350 ARG A CA 1
ATOM 1093 C C . ARG A 1 147 ? 55.352 -3.108 8.073 1.00 19.69 350 ARG A C 1
ATOM 1094 O O . ARG A 1 147 ? 56.184 -2.199 7.984 1.00 20.41 350 ARG A O 1
ATOM 1102 N N . GLU A 1 148 ? 55.487 -4.263 7.414 1.00 23.70 351 GLU A N 1
ATOM 1103 C CA . GLU A 1 148 ? 56.637 -4.479 6.538 1.00 25.96 351 GLU A CA 1
ATOM 1104 C C . GLU A 1 148 ? 56.608 -3.543 5.335 1.00 21.63 351 GLU A C 1
ATOM 1105 O O . GLU A 1 148 ? 57.649 -3.005 4.937 1.00 24.35 351 GLU A O 1
ATOM 1111 N N . PHE A 1 149 ? 55.428 -3.321 4.751 1.00 21.68 352 PHE A N 1
ATOM 1112 C CA . PHE A 1 149 ? 55.329 -2.375 3.645 1.00 19.36 352 PHE A CA 1
ATOM 1113 C C . PHE A 1 149 ? 55.794 -0.983 4.050 1.00 23.42 352 PHE A C 1
ATOM 1114 O O . PHE A 1 149 ? 56.580 -0.347 3.342 1.00 23.48 352 PHE A O 1
ATOM 1122 N N . LEU A 1 150 ? 55.294 -0.477 5.179 1.00 19.21 353 LEU A N 1
ATOM 1123 C CA . LEU A 1 150 ? 55.676 0.858 5.615 1.00 18.28 353 LEU A CA 1
ATOM 1124 C C . LEU A 1 150 ? 57.163 0.920 5.932 1.00 23.07 353 LEU A C 1
ATOM 1125 O O . LEU A 1 150 ? 57.826 1.924 5.654 1.00 25.46 353 LEU A O 1
ATOM 1130 N N . LYS A 1 151 ? 57.691 -0.141 6.541 1.00 23.57 354 LYS A N 1
ATOM 1131 C CA . LYS A 1 151 ? 59.119 -0.217 6.825 1.00 24.91 354 LYS A CA 1
ATOM 1132 C C . LYS A 1 151 ? 59.948 -0.185 5.542 1.00 28.00 354 LYS A C 1
ATOM 1133 O O . LYS A 1 151 ? 61.093 0.283 5.555 1.00 32.54 354 LYS A O 1
ATOM 1139 N N . SER A 1 152 ? 59.393 -0.673 4.427 1.00 26.08 355 SER A N 1
ATOM 1140 C CA . SER A 1 152 ? 60.124 -0.781 3.168 1.00 33.61 355 SER A CA 1
ATOM 1141 C C . SER A 1 152 ? 60.218 0.530 2.403 1.00 36.52 355 SER A C 1
ATOM 1142 O O . SER A 1 152 ? 60.989 0.604 1.442 1.00 32.39 355 SER A O 1
ATOM 1145 N N . LEU A 1 153 ? 59.440 1.545 2.767 1.00 28.32 356 LEU A N 1
ATOM 1146 C CA . LEU A 1 153 ? 59.494 2.806 2.046 1.00 29.48 356 LEU A CA 1
ATOM 1147 C C . LEU A 1 153 ? 60.896 3.391 2.091 1.00 31.72 356 LEU A C 1
ATOM 1148 O O . LEU A 1 153 ? 61.641 3.213 3.059 1.00 31.24 356 LEU A O 1
ATOM 1153 N N . ARG A 1 154 ? 61.249 4.086 1.016 1.00 33.47 357 ARG A N 1
ATOM 1154 C CA . ARG A 1 154 ? 62.616 4.550 0.842 1.00 36.04 357 ARG A CA 1
ATOM 1155 C C . ARG A 1 154 ? 63.038 5.476 1.979 1.00 41.37 357 ARG A C 1
ATOM 1156 O O . ARG A 1 154 ? 62.243 6.273 2.487 1.00 36.56 357 ARG A O 1
ATOM 1164 N N . LYS A 1 155 ? 64.289 5.323 2.402 1.00 41.54 358 LYS A N 1
ATOM 1165 C CA . LYS A 1 155 ? 64.798 6.053 3.553 1.00 41.73 358 LYS A CA 1
ATOM 1166 C C . LYS A 1 155 ? 64.652 7.557 3.324 1.00 45.30 358 LYS A C 1
ATOM 1167 O O . LYS A 1 155 ? 64.897 8.046 2.213 1.00 42.26 358 LYS A O 1
ATOM 1173 N N . PRO A 1 156 ? 64.233 8.320 4.344 1.00 40.30 359 PRO A N 1
ATOM 1174 C CA . PRO A 1 156 ? 63.934 7.847 5.697 1.00 44.36 359 PRO A CA 1
ATOM 1175 C C . PRO A 1 156 ? 62.444 7.655 5.957 1.00 40.01 359 PRO A C 1
ATOM 1176 O O . PRO A 1 156 ? 62.061 7.534 7.113 1.00 33.32 359 PRO A O 1
ATOM 1180 N N . PHE A 1 157 ? 61.618 7.666 4.910 1.00 37.35 360 PHE A N 1
ATOM 1181 C CA . PHE A 1 157 ? 60.175 7.544 5.104 1.00 36.23 360 PHE A CA 1
ATOM 1182 C C . PHE A 1 157 ? 59.774 6.245 5.809 1.00 28.26 360 PHE A C 1
ATOM 1183 O O . PHE A 1 157 ? 58.747 6.211 6.497 1.00 29.94 360 PHE A O 1
ATOM 1191 N N . GLY A 1 158 ? 60.563 5.174 5.662 1.00 25.89 361 GLY A N 1
ATOM 1192 C CA . GLY A 1 158 ? 60.301 3.883 6.299 1.00 29.47 361 GLY A CA 1
ATOM 1193 C C . GLY A 1 158 ? 60.554 3.833 7.791 1.00 23.93 361 GLY A C 1
ATOM 1194 O O . GLY A 1 158 ? 60.288 2.809 8.431 1.00 31.04 361 GLY A O 1
ATOM 1195 N N . ASP A 1 159 ? 61.060 4.931 8.346 1.00 25.81 362 ASP A N 1
ATOM 1196 C CA . ASP A 1 159 ? 61.428 5.126 9.749 1.00 31.72 362 ASP A CA 1
ATOM 1197 C C . ASP A 1 159 ? 60.342 5.788 10.595 1.00 26.68 362 ASP A C 1
ATOM 1198 O O . ASP A 1 159 ? 60.437 5.754 11.827 1.00 23.66 362 ASP A O 1
ATOM 1203 N N . PHE A 1 160 ? 59.282 6.317 9.977 1.00 23.35 363 PHE A N 1
ATOM 1204 C CA . PHE A 1 160 ? 58.261 7.050 10.725 1.00 20.18 363 PHE A CA 1
ATOM 1205 C C . PHE A 1 160 ? 57.357 6.141 11.553 1.00 18.67 363 PHE A C 1
ATOM 1206 O O . PHE A 1 160 ? 57.066 6.437 12.718 1.00 21.69 363 PHE A O 1
ATOM 1214 N N . MET A 1 161 ? 56.845 5.062 10.958 1.00 21.86 364 MET A N 1
ATOM 1215 C CA . MET A 1 161 ? 55.791 4.310 11.631 1.00 21.48 364 MET A CA 1
ATOM 1216 C C . MET A 1 161 ? 56.324 3.272 12.608 1.00 21.04 364 MET A C 1
ATOM 1217 O O . MET A 1 161 ? 55.652 2.966 13.603 1.00 19.27 364 MET A O 1
ATOM 1222 N N . GLU A 1 162 ? 57.517 2.742 12.360 1.00 18.89 365 GLU A N 1
ATOM 1223 C CA . GLU A 1 162 ? 58.022 1.647 13.180 1.00 19.33 365 GLU A CA 1
ATOM 1224 C C . GLU A 1 162 ? 58.026 1.959 14.678 1.00 20.16 365 GLU A C 1
ATOM 1225 O O . GLU A 1 162 ? 57.574 1.100 15.456 1.00 21.58 365 GLU A O 1
ATOM 1231 N N . PRO A 1 163 ? 58.445 3.139 15.152 1.00 19.23 366 PRO A N 1
ATOM 1232 C CA . PRO A 1 163 ? 58.400 3.370 16.607 1.00 18.92 366 PRO A CA 1
ATOM 1233 C C . PRO A 1 163 ? 56.985 3.407 17.142 1.00 18.06 366 PRO A C 1
ATOM 1234 O O . PRO A 1 163 ? 56.766 3.107 18.321 1.00 19.67 366 PRO A O 1
ATOM 1238 N N . LYS A 1 164 ? 56.021 3.775 16.299 1.00 17.28 367 LYS A N 1
ATOM 1239 C CA . LYS A 1 164 ? 54.627 3.747 16.716 1.00 18.33 367 LYS A CA 1
ATOM 1240 C C . LYS A 1 164 ? 54.132 2.313 16.845 1.00 16.96 367 LYS A C 1
ATOM 1241 O O . LYS A 1 164 ? 53.411 1.984 17.794 1.00 14.88 367 LYS A O 1
ATOM 1247 N N . PHE A 1 165 ? 54.525 1.434 15.913 1.00 18.30 368 PHE A N 1
ATOM 1248 C CA . PHE A 1 165 ? 54.212 0.012 16.068 1.00 17.35 368 PHE A CA 1
ATOM 1249 C C . PHE A 1 165 ? 54.841 -0.563 17.329 1.00 14.35 368 PHE A C 1
ATOM 1250 O O . PHE A 1 165 ? 54.214 -1.359 18.039 1.00 14.86 368 PHE A O 1
ATOM 1258 N N . GLU A 1 166 ? 56.096 -0.200 17.603 1.00 16.80 369 GLU A N 1
ATOM 1259 C CA . GLU A 1 166 ? 56.767 -0.703 18.799 1.00 17.46 369 GLU A CA 1
ATOM 1260 C C . GLU A 1 166 ? 56.030 -0.274 20.061 1.00 16.26 369 GLU A C 1
ATOM 1261 O O . GLU A 1 166 ? 55.798 -1.088 20.968 1.00 18.12 369 GLU A O 1
ATOM 1267 N N . PHE A 1 167 ? 55.627 0.994 20.120 1.00 18.70 370 PHE A N 1
ATOM 1268 C CA . PHE A 1 167 ? 54.810 1.451 21.238 1.00 14.31 370 PHE A CA 1
ATOM 1269 C C . PHE A 1 167 ? 53.499 0.683 21.308 1.00 13.52 370 PHE A C 1
ATOM 1270 O O . PHE A 1 167 ? 53.085 0.238 22.383 1.00 13.74 370 PHE A O 1
ATOM 1278 N N . ALA A 1 168 ? 52.825 0.533 20.165 1.00 14.27 371 ALA A N 1
ATOM 1279 C CA . ALA A 1 168 ? 51.483 -0.037 20.157 1.00 13.27 371 ALA A CA 1
ATOM 1280 C C . ALA A 1 168 ? 51.464 -1.468 20.660 1.00 12.69 371 ALA A C 1
ATOM 1281 O O . ALA A 1 168 ? 50.539 -1.865 21.367 1.00 13.65 371 ALA A O 1
ATOM 1283 N N . VAL A 1 169 ? 52.443 -2.280 20.265 1.00 15.65 372 VAL A N 1
ATOM 1284 C CA . VAL A 1 169 ? 52.374 -3.680 20.660 1.00 16.09 372 VAL A CA 1
ATOM 1285 C C . VAL A 1 169 ? 52.458 -3.808 22.178 1.00 13.77 372 VAL A C 1
ATOM 1286 O O . VAL A 1 169 ? 51.698 -4.563 22.800 1.00 17.27 372 VAL A O 1
ATOM 1290 N N . LYS A 1 170 ? 53.336 -3.020 22.800 1.00 14.72 373 LYS A N 1
ATOM 1291 C CA . LYS A 1 170 ? 53.454 -3.021 24.254 1.00 14.71 373 LYS A CA 1
ATOM 1292 C C . LYS A 1 170 ? 52.236 -2.384 24.911 1.00 13.72 373 LYS A C 1
ATOM 1293 O O . LYS A 1 170 ? 51.732 -2.889 25.922 1.00 16.13 373 LYS A O 1
ATOM 1299 N N . PHE A 1 171 ? 51.743 -1.284 24.343 1.00 15.15 374 PHE A N 1
ATOM 1300 C CA . PHE A 1 171 ? 50.576 -0.622 24.914 1.00 14.35 374 PHE A CA 1
ATOM 1301 C C . PHE A 1 171 ? 49.354 -1.531 24.840 1.00 12.76 374 PHE A C 1
ATOM 1302 O O . PHE A 1 171 ? 48.581 -1.630 25.804 1.00 12.90 374 PHE A O 1
ATOM 1310 N N . ASN A 1 172 ? 49.151 -2.190 23.694 1.00 12.58 375 ASN A N 1
ATOM 1311 C CA . ASN A 1 172 ? 47.997 -3.061 23.515 1.00 12.70 375 ASN A CA 1
ATOM 1312 C C . ASN A 1 172 ? 48.045 -4.281 24.424 1.00 12.66 375 ASN A C 1
ATOM 1313 O O . ASN A 1 172 ? 46.994 -4.865 24.702 1.00 13.29 375 ASN A O 1
ATOM 1318 N N . ALA A 1 173 ? 49.237 -4.680 24.882 1.00 14.80 376 ALA A N 1
ATOM 1319 C CA . ALA A 1 173 ? 49.350 -5.786 25.826 1.00 15.72 376 ALA A CA 1
ATOM 1320 C C . ALA A 1 173 ? 48.719 -5.463 27.170 1.00 15.77 376 ALA A C 1
ATOM 1321 O O . ALA A 1 173 ? 48.426 -6.384 27.946 1.00 18.75 376 ALA A O 1
ATOM 1323 N N . LEU A 1 174 ? 48.471 -4.182 27.451 1.00 12.44 377 LEU A N 1
ATOM 1324 C CA . LEU A 1 174 ? 47.773 -3.79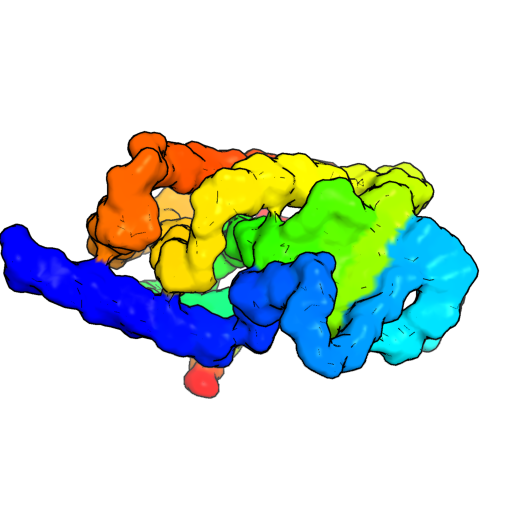9 28.668 1.00 13.81 377 LEU A CA 1
ATOM 1325 C C . LEU A 1 174 ? 46.267 -4.014 28.580 1.00 13.78 377 LEU A C 1
ATOM 1326 O O . LEU A 1 174 ? 45.589 -3.921 29.610 1.00 16.55 377 LEU A O 1
ATOM 1331 N N . GLU A 1 175 ? 45.736 -4.266 27.380 1.00 15.01 378 GLU A N 1
ATOM 1332 C CA . GLU A 1 175 ? 44.336 -4.656 27.175 1.00 14.63 378 GLU A CA 1
ATOM 1333 C C . GLU A 1 175 ? 43.345 -3.592 27.651 1.00 15.67 378 GLU A C 1
ATOM 1334 O O . GLU A 1 175 ? 42.271 -3.901 28.185 1.00 15.70 378 GLU A O 1
ATOM 1340 N N . LEU A 1 176 ? 43.678 -2.324 27.427 1.00 13.50 379 LEU A N 1
ATOM 1341 C CA . LEU A 1 176 ? 42.749 -1.279 27.816 1.00 11.92 379 LEU A CA 1
ATOM 1342 C C . LEU A 1 176 ? 41.552 -1.295 26.876 1.00 11.34 379 LEU A C 1
ATOM 1343 O O . LEU A 1 176 ? 41.662 -1.660 25.702 1.00 13.91 379 LEU A O 1
ATOM 1348 N N . ASP A 1 177 ? 40.397 -0.906 27.397 1.00 10.67 380 ASP A N 1
ATOM 1349 C CA . ASP A 1 177 ? 39.214 -0.774 26.558 1.00 12.40 380 ASP A CA 1
ATOM 1350 C C . ASP A 1 177 ? 38.920 0.699 26.322 1.00 12.91 380 ASP A C 1
ATOM 1351 O O . ASP A 1 177 ? 39.611 1.587 26.829 1.00 11.33 380 ASP A O 1
ATOM 1356 N N . ASP A 1 178 ? 37.873 0.952 25.542 1.00 11.19 381 ASP A N 1
ATOM 1357 C CA . ASP A 1 178 ? 37.515 2.327 25.210 1.00 10.23 381 ASP A CA 1
ATOM 1358 C C . ASP A 1 178 ? 37.187 3.148 26.451 1.00 11.19 381 ASP A C 1
ATOM 1359 O O . ASP A 1 178 ? 37.490 4.342 26.485 1.00 10.34 381 ASP A O 1
ATOM 1364 N N . SER A 1 179 ? 36.584 2.539 27.476 1.00 11.04 382 SER A N 1
ATOM 1365 C CA . SER A 1 179 ? 36.257 3.279 28.694 1.00 11.76 382 SER A CA 1
ATOM 1366 C C . SER A 1 179 ? 37.517 3.705 29.427 1.00 10.19 382 SER A C 1
ATOM 1367 O O . SER A 1 179 ? 37.594 4.828 29.950 1.00 11.88 382 SER A O 1
ATOM 1370 N N . ASP A 1 180 ? 38.514 2.823 29.470 1.00 10.40 383 ASP A N 1
ATOM 1371 C CA . ASP A 1 180 ? 39.794 3.180 30.070 1.00 9.88 383 ASP A CA 1
ATOM 1372 C C . ASP A 1 180 ? 40.456 4.286 29.244 1.00 10.81 383 ASP A C 1
ATOM 1373 O O . ASP A 1 180 ? 40.952 5.276 29.795 1.00 9.77 383 ASP A O 1
ATOM 1378 N N . LEU A 1 181 ? 40.455 4.130 27.909 1.00 9.31 384 LEU A N 1
ATOM 1379 C CA . LEU A 1 181 ? 41.148 5.072 27.022 1.00 9.80 384 LEU A CA 1
ATOM 1380 C C . LEU A 1 181 ? 40.570 6.474 27.115 1.00 9.97 384 LEU A C 1
ATOM 1381 O O . LEU A 1 181 ? 41.319 7.454 27.049 1.00 9.00 384 LEU A O 1
ATOM 1386 N N . ALA A 1 182 ? 39.251 6.590 27.262 1.00 10.19 385 ALA A N 1
ATOM 1387 C CA . ALA A 1 182 ? 38.641 7.914 27.323 1.00 11.15 385 ALA A CA 1
ATOM 1388 C C . ALA A 1 182 ? 39.217 8.712 28.476 1.00 9.19 385 ALA A C 1
ATOM 1389 O O . ALA A 1 182 ? 39.518 9.905 28.323 1.00 8.81 385 ALA A O 1
ATOM 1391 N N . ILE A 1 183 ? 39.454 8.069 29.618 1.00 9.18 386 ILE A N 1
ATOM 1392 C CA . ILE A 1 183 ? 39.980 8.815 30.758 1.00 9.14 386 ILE A CA 1
ATOM 1393 C C . ILE A 1 183 ? 41.471 9.057 30.584 1.00 9.44 386 ILE A C 1
ATOM 1394 O O . ILE A 1 183 ? 41.966 10.145 30.868 1.00 10.17 386 ILE A O 1
ATOM 1399 N N . PHE A 1 184 ? 42.202 8.041 30.100 1.00 10.24 387 PHE A N 1
ATOM 1400 C CA . PHE A 1 184 ? 43.634 8.177 29.853 1.00 9.76 387 PHE A CA 1
ATOM 1401 C C . PHE A 1 184 ? 43.915 9.368 28.945 1.00 7.95 387 PHE A C 1
ATOM 1402 O O . PHE A 1 184 ? 44.808 10.180 29.228 1.00 8.33 387 PHE A O 1
ATOM 1410 N N . ILE A 1 185 ? 43.164 9.496 27.845 1.00 8.13 388 ILE A N 1
ATOM 1411 C CA . ILE A 1 185 ? 43.475 10.603 26.937 1.00 9.40 388 ILE A CA 1
ATOM 1412 C C . ILE A 1 185 ? 43.076 11.942 27.536 1.00 7.51 388 ILE A C 1
ATOM 1413 O O . ILE A 1 185 ? 43.764 12.940 27.324 1.00 9.59 388 ILE A O 1
ATOM 1418 N N . ALA A 1 186 ? 42.027 11.973 28.357 1.00 8.82 389 ALA A N 1
ATOM 1419 C CA . ALA A 1 186 ? 41.657 13.229 29.006 1.00 8.73 389 ALA A CA 1
ATOM 1420 C C . ALA A 1 186 ? 42.744 13.689 29.963 1.00 8.73 389 ALA A C 1
ATOM 1421 O O . ALA A 1 186 ? 43.069 14.893 30.014 1.00 8.50 389 ALA A O 1
ATOM 1423 N N . VAL A 1 187 ? 43.334 12.750 30.707 1.00 9.33 390 VAL A N 1
ATOM 1424 C CA . VAL A 1 187 ? 44.441 13.082 31.602 1.00 9.46 390 VAL A CA 1
ATOM 1425 C C . VAL A 1 187 ? 45.557 13.751 30.814 1.00 8.71 390 VAL A C 1
ATOM 1426 O O . VAL A 1 187 ? 46.118 14.773 31.238 1.00 9.70 390 VAL A O 1
ATOM 1430 N N . ILE A 1 188 ? 45.916 13.174 29.670 1.00 8.85 391 ILE A N 1
ATOM 1431 C CA . ILE A 1 188 ? 47.036 13.695 28.902 1.00 9.96 391 ILE A CA 1
ATOM 1432 C C . ILE A 1 188 ? 46.728 15.096 28.397 1.00 9.28 391 ILE A C 1
ATOM 1433 O O . ILE A 1 188 ? 47.604 15.974 28.401 1.00 9.68 391 ILE A O 1
ATOM 1438 N N . ILE A 1 189 ? 45.505 15.323 27.907 1.00 9.33 392 ILE A N 1
ATOM 1439 C CA . ILE A 1 189 ? 45.167 16.655 27.402 1.00 11.09 392 ILE A CA 1
ATOM 1440 C C . ILE A 1 189 ? 45.329 17.706 28.494 1.00 10.21 392 ILE A C 1
ATOM 1441 O O . ILE A 1 189 ? 45.853 18.802 28.249 1.00 9.38 392 ILE A O 1
ATOM 1446 N N . LEU A 1 190 ? 44.935 17.380 29.719 1.00 8.89 393 LEU A N 1
ATOM 1447 C CA . LEU A 1 190 ? 44.955 18.310 30.846 1.00 9.93 393 LEU A CA 1
ATOM 1448 C C . LEU A 1 190 ? 46.297 18.303 31.574 1.00 9.98 393 LEU A C 1
ATOM 1449 O O . LEU A 1 190 ? 46.358 18.245 32.805 1.00 11.08 393 LEU A O 1
ATOM 1454 N N . SER A 1 191 ? 47.383 18.430 30.815 1.00 9.07 394 SER A N 1
ATOM 1455 C CA . SER A 1 191 ? 48.736 18.418 31.371 1.00 11.99 394 SER A CA 1
ATOM 1456 C C . SER A 1 191 ? 49.160 19.843 31.701 1.00 11.23 394 SER A C 1
ATOM 1457 O O . SER A 1 191 ? 49.261 20.696 30.809 1.00 13.35 394 SER A O 1
ATOM 1460 N N . GLY A 1 192 ? 49.394 20.105 32.977 1.00 11.96 395 GLY A N 1
ATOM 1461 C CA . GLY A 1 192 ? 49.739 21.434 33.428 1.00 11.26 395 GLY A CA 1
ATOM 1462 C C . GLY A 1 192 ? 51.155 21.866 33.145 1.00 12.19 395 GLY A C 1
ATOM 1463 O O . GLY A 1 192 ? 51.509 23.009 33.440 1.00 12.47 395 GLY A O 1
ATOM 1464 N N . ASP A 1 193 ? 51.981 21.004 32.560 1.00 12.10 396 ASP A N 1
ATOM 1465 C CA . ASP A 1 193 ? 53.376 21.322 32.292 1.00 10.66 396 ASP A CA 1
ATOM 1466 C C . ASP A 1 193 ? 53.655 21.713 30.849 1.00 13.85 396 ASP A C 1
ATOM 1467 O O . ASP A 1 193 ? 54.829 21.834 30.473 1.00 14.88 396 ASP A O 1
ATOM 1472 N N . ARG A 1 194 ? 52.619 21.917 30.030 1.00 11.10 397 ARG A N 1
ATOM 1473 C CA . ARG A 1 194 ? 52.865 22.329 28.650 1.00 11.38 397 ARG A CA 1
ATOM 1474 C C . ARG A 1 194 ? 53.485 23.728 28.595 1.00 11.81 397 ARG A C 1
ATOM 1475 O O . ARG A 1 194 ? 53.144 24.599 29.401 1.00 12.79 397 ARG A O 1
ATOM 1483 N N . PRO A 1 195 ? 54.367 23.993 27.625 1.00 11.32 398 PRO A N 1
ATOM 1484 C CA . PRO A 1 195 ? 55.058 25.287 27.590 1.00 13.27 398 PRO A CA 1
ATOM 1485 C C . PRO A 1 195 ? 54.088 26.440 27.370 1.00 12.78 398 PRO A C 1
ATOM 1486 O O . PRO A 1 195 ? 53.239 26.404 2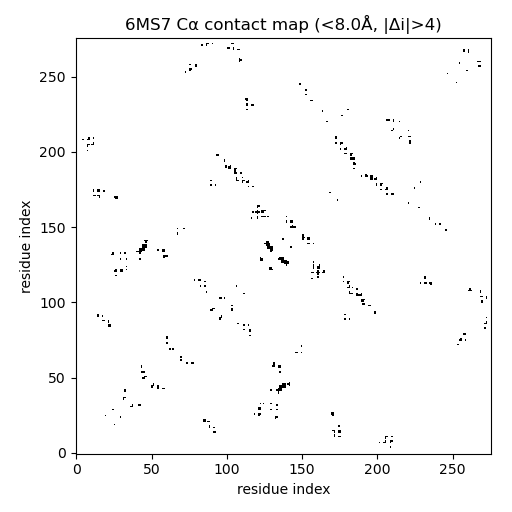6.471 1.00 12.98 398 PRO A O 1
ATOM 1490 N N . GLY A 1 196 ? 54.241 27.489 28.175 1.00 14.33 399 GLY A N 1
ATOM 1491 C CA . GLY A 1 196 ? 53.509 28.710 27.927 1.00 14.98 399 GLY A CA 1
ATOM 1492 C C . GLY A 1 196 ? 52.100 28.753 28.487 1.00 11.66 399 GLY A C 1
ATOM 1493 O O . GLY A 1 196 ? 51.344 29.672 28.150 1.00 13.78 399 GLY A O 1
ATOM 1494 N N . LEU A 1 197 ? 51.702 27.780 29.310 1.00 10.65 400 LEU A N 1
ATOM 1495 C CA . LEU A 1 197 ? 50.385 27.865 29.927 1.00 11.23 400 LEU A CA 1
ATOM 1496 C C . LEU A 1 197 ? 50.326 29.073 30.854 1.00 11.00 400 LEU A C 1
ATOM 1497 O O . LEU A 1 197 ? 51.256 29.330 31.628 1.00 10.55 400 LEU A O 1
ATOM 1502 N N . LEU A 1 198 ? 49.216 29.808 30.771 1.00 9.91 401 LEU A N 1
ATOM 1503 C CA . LEU A 1 198 ? 49.065 31.040 31.544 1.00 10.48 401 LEU A CA 1
ATOM 1504 C C . LEU A 1 198 ? 48.546 30.787 32.953 1.00 11.13 401 LEU A C 1
ATOM 1505 O O . LEU A 1 198 ? 48.901 31.523 33.880 1.00 14.06 401 LEU A O 1
ATOM 1510 N N . ASN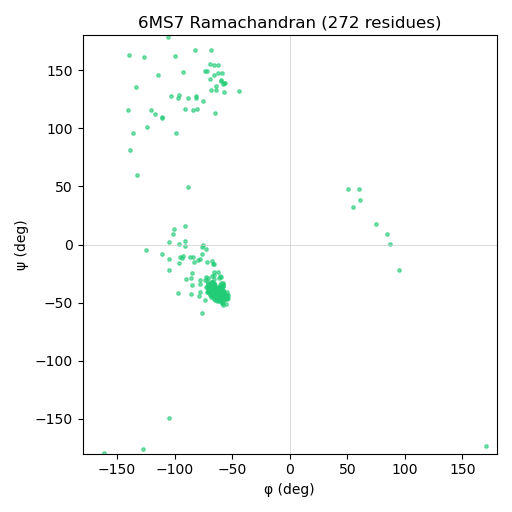 A 1 199 ? 47.673 29.794 33.138 1.00 10.56 402 ASN A N 1
ATOM 1511 C CA . ASN A 1 199 ? 47.099 29.514 34.456 1.00 12.14 402 ASN A CA 1
ATOM 1512 C C . ASN A 1 199 ? 47.108 28.006 34.687 1.00 12.77 402 ASN A C 1
ATOM 1513 O O . ASN A 1 199 ? 46.175 27.291 34.303 1.00 11.32 402 ASN A O 1
ATOM 1518 N N . VAL A 1 200 ? 48.142 27.545 35.372 1.00 10.58 403 VAL A N 1
ATOM 1519 C CA . VAL A 1 200 ? 48.349 26.110 35.503 1.00 10.59 403 VAL A CA 1
ATOM 1520 C C . VAL A 1 200 ? 47.413 25.505 36.539 1.00 11.95 403 VAL A C 1
ATOM 1521 O O . VAL A 1 200 ? 46.913 24.389 36.346 1.00 11.45 403 VAL A O 1
ATOM 1525 N N . LYS A 1 201 ? 47.088 26.236 37.610 1.00 12.27 404 LYS A N 1
ATOM 1526 C CA . LYS A 1 201 ? 46.319 25.631 38.694 1.00 11.25 404 LYS A CA 1
ATOM 1527 C C . LYS A 1 201 ? 44.969 25.074 38.262 1.00 10.71 404 LYS A C 1
ATOM 1528 O O . LYS A 1 201 ? 44.662 23.930 38.636 1.00 12.52 404 LYS A O 1
ATOM 1534 N N . PRO A 1 202 ? 44.138 25.764 37.480 1.00 9.68 405 PRO A N 1
ATOM 1535 C CA . PRO A 1 202 ? 42.850 25.140 37.124 1.00 12.14 405 PRO A CA 1
ATOM 1536 C C . PRO A 1 202 ? 43.029 23.910 36.264 1.00 11.28 405 PRO A C 1
ATOM 1537 O O . PRO A 1 202 ? 42.209 22.990 36.336 1.00 12.52 405 PRO A O 1
ATOM 1541 N N . ILE A 1 203 ? 44.095 23.861 35.466 1.00 9.73 406 ILE A N 1
ATOM 1542 C CA . ILE A 1 203 ? 44.357 22.690 34.639 1.00 9.39 406 ILE A CA 1
ATOM 1543 C C . ILE A 1 203 ? 44.731 21.505 35.516 1.00 10.29 406 ILE A C 1
ATOM 1544 O O . ILE A 1 203 ? 44.193 20.401 35.347 1.00 9.97 406 ILE A O 1
ATOM 1549 N N . GLU A 1 204 ? 45.604 21.716 36.508 1.00 10.32 407 GLU A N 1
ATOM 1550 C CA . GLU A 1 204 ? 45.988 20.597 37.358 1.00 10.04 407 GLU A CA 1
ATOM 1551 C C . GLU A 1 204 ? 44.844 20.180 38.270 1.00 10.09 407 GLU A C 1
ATOM 1552 O O . GLU A 1 204 ? 44.756 19.012 38.638 1.00 14.19 407 GLU A O 1
ATOM 1558 N N . ASP A 1 205 ? 43.957 21.106 38.633 1.00 12.07 408 ASP A N 1
ATOM 1559 C CA . ASP A 1 205 ? 42.788 20.741 39.432 1.00 12.84 408 ASP A CA 1
ATOM 1560 C C . ASP A 1 205 ? 41.893 19.793 38.648 1.00 12.13 408 ASP A C 1
ATOM 1561 O O . ASP A 1 205 ? 41.446 18.762 39.174 1.00 13.34 408 ASP A O 1
ATOM 1566 N N . ILE A 1 206 ? 41.652 20.103 37.370 1.00 11.85 409 ILE A N 1
ATOM 1567 C CA . ILE A 1 206 ? 40.914 19.185 36.504 1.00 11.76 409 ILE A CA 1
ATOM 1568 C C . ILE A 1 206 ? 41.677 17.880 36.365 1.00 11.09 409 ILE A C 1
ATOM 1569 O O . ILE A 1 206 ? 41.102 16.790 36.507 1.00 11.33 409 ILE A O 1
ATOM 1574 N N . GLN A 1 207 ? 42.989 17.953 36.109 1.00 10.52 410 GLN A N 1
ATOM 1575 C CA . GLN A 1 207 ? 43.729 16.716 35.868 1.00 9.85 410 GLN A CA 1
ATOM 1576 C C . GLN A 1 207 ? 43.726 15.836 37.107 1.00 11.04 410 GLN A C 1
ATOM 1577 O O . GLN A 1 207 ? 43.642 14.611 36.990 1.00 10.43 410 GLN A O 1
ATOM 1583 N N . ASP A 1 208 ? 43.827 16.438 38.297 1.00 11.10 411 ASP A N 1
ATOM 1584 C CA . ASP A 1 208 ? 43.859 15.632 39.518 1.00 12.03 411 ASP A CA 1
ATOM 1585 C C . ASP A 1 208 ? 42.584 14.819 39.633 1.00 11.08 411 ASP A C 1
ATOM 1586 O O . ASP A 1 208 ? 42.612 13.636 39.997 1.00 12.21 411 ASP A O 1
ATOM 1591 N N . ASN A 1 209 ? 41.459 15.429 39.291 1.00 11.39 412 ASN A N 1
ATOM 1592 C CA . ASN A 1 209 ? 40.191 14.719 39.346 1.00 13.36 412 ASN A CA 1
ATOM 1593 C C . ASN A 1 209 ? 40.132 13.634 38.278 1.00 11.12 412 ASN A C 1
ATOM 1594 O O . ASN A 1 209 ? 39.663 12.522 38.544 1.00 11.32 412 ASN A O 1
ATOM 1599 N N . LEU A 1 210 ? 40.654 13.912 37.086 1.00 9.32 413 LEU A N 1
ATOM 1600 C CA . LEU A 1 210 ? 40.726 12.895 36.039 1.00 9.01 413 LEU A CA 1
ATOM 1601 C C . LEU A 1 210 ? 41.631 11.744 36.443 1.00 9.30 413 LEU A C 1
ATOM 1602 O O . LEU A 1 210 ? 41.334 10.587 36.142 1.00 9.36 413 LEU A O 1
ATOM 1607 N N . LEU A 1 211 ? 42.739 12.038 37.131 1.00 8.66 414 LEU A N 1
ATOM 1608 C CA . LEU A 1 211 ? 43.624 10.970 37.580 1.00 8.16 414 LEU A CA 1
ATOM 1609 C C . LEU A 1 211 ? 42.946 10.100 38.629 1.00 9.80 414 LEU A C 1
ATOM 1610 O O . LEU A 1 211 ? 43.068 8.874 38.577 1.00 11.11 414 LEU A O 1
ATOM 1615 N N . GLN A 1 212 ? 42.184 10.700 39.539 1.00 11.60 415 GLN A N 1
ATOM 1616 C CA . GLN A 1 212 ? 41.422 9.877 40.471 1.00 12.12 415 GLN A CA 1
ATOM 1617 C C . GLN A 1 212 ? 40.395 9.031 39.734 1.00 10.11 415 GLN A C 1
ATOM 1618 O O . GLN A 1 212 ? 40.206 7.855 40.067 1.00 10.89 415 GLN A O 1
ATOM 1624 N N . ALA A 1 213 ? 39.745 9.588 38.698 1.00 9.46 416 ALA A N 1
ATOM 1625 C CA . ALA A 1 213 ? 38.780 8.807 37.927 1.00 8.25 416 ALA A CA 1
ATOM 1626 C C . ALA A 1 213 ? 39.470 7.669 37.202 1.00 10.82 416 ALA A C 1
ATOM 1627 O O . ALA A 1 213 ? 38.923 6.563 37.116 1.00 10.11 416 ALA A O 1
ATOM 1629 N N . LEU A 1 214 ? 40.678 7.920 36.693 1.00 10.15 417 LEU A N 1
ATOM 1630 C CA . LEU A 1 214 ? 41.410 6.872 35.991 1.00 9.84 417 LEU A CA 1
ATOM 1631 C C . LEU A 1 214 ? 41.808 5.757 36.941 1.00 11.32 417 LEU A C 1
ATOM 1632 O O . LEU A 1 214 ? 41.613 4.574 36.637 1.00 11.25 417 LEU A O 1
ATOM 1637 N N . GLU A 1 215 ? 42.322 6.103 38.117 1.00 10.17 418 GLU A N 1
ATOM 1638 C CA . GLU A 1 215 ? 42.723 5.063 39.062 1.00 11.73 418 GLU A CA 1
ATOM 1639 C C . GLU A 1 215 ? 41.546 4.186 39.489 1.00 11.69 418 GLU A C 1
ATOM 1640 O O . GLU A 1 215 ? 41.661 2.954 39.488 1.00 12.77 418 GLU A O 1
ATOM 1646 N N . LEU A 1 216 ? 40.379 4.787 39.718 1.00 10.45 419 LEU A N 1
ATOM 1647 C CA . LEU A 1 216 ? 39.231 3.991 40.139 1.00 12.11 419 LEU A CA 1
ATOM 1648 C C . LEU A 1 216 ? 38.744 3.135 38.978 1.00 11.39 419 LEU A C 1
ATOM 1649 O O . LEU A 1 216 ? 38.409 1.951 39.162 1.00 10.47 419 LEU A O 1
ATOM 1654 N N . GLN A 1 217 ? 38.727 3.709 37.771 1.00 10.07 420 GLN A N 1
ATOM 1655 C CA . GLN A 1 217 ? 38.390 2.958 36.557 1.00 9.18 420 GLN A CA 1
ATOM 1656 C C . GLN A 1 217 ? 39.251 1.710 36.409 1.00 11.44 420 GLN A C 1
ATOM 1657 O O . GLN A 1 217 ? 38.744 0.621 36.104 1.00 10.75 420 GLN A O 1
ATOM 1663 N N . LEU A 1 218 ? 40.565 1.844 36.612 1.00 9.71 421 LEU A N 1
ATOM 1664 C CA . LEU A 1 218 ? 41.463 0.706 36.419 1.00 11.00 421 LEU A CA 1
ATOM 1665 C C . LEU A 1 218 ? 41.292 -0.327 37.527 1.00 13.19 421 LEU A C 1
ATOM 1666 O O . LEU A 1 218 ? 41.406 -1.533 37.278 1.00 11.81 421 LEU A O 1
ATOM 1671 N N . LYS A 1 219 ? 41.059 0.125 38.759 1.00 12.15 422 LYS A N 1
ATOM 1672 C CA . LYS A 1 219 ? 40.859 -0.805 39.871 1.00 12.24 422 LYS A CA 1
ATOM 1673 C C . LYS A 1 219 ? 39.599 -1.633 39.672 1.00 13.65 422 LYS A C 1
ATOM 1674 O O . LYS A 1 219 ? 39.586 -2.835 39.966 1.00 14.68 422 LYS A O 1
ATOM 1680 N N . LEU A 1 220 ? 38.531 -1.006 39.178 1.00 11.09 423 LEU A N 1
ATOM 1681 C CA . LEU A 1 220 ? 37.260 -1.697 38.965 1.00 10.91 423 LEU A CA 1
ATOM 1682 C C . LEU A 1 220 ? 37.262 -2.540 37.697 1.00 12.14 423 LEU A C 1
ATOM 1683 O O . LEU A 1 220 ? 36.756 -3.665 37.699 1.00 12.22 423 LEU A O 1
ATOM 1688 N N . ASN A 1 221 ? 37.786 -2.002 36.597 1.00 11.36 424 ASN A N 1
ATOM 1689 C CA . ASN A 1 221 ? 37.718 -2.651 35.291 1.00 9.96 424 ASN A CA 1
ATOM 1690 C C . ASN A 1 221 ? 38.845 -3.668 35.085 1.00 12.84 424 ASN A C 1
ATOM 1691 O O . ASN A 1 221 ? 38.721 -4.546 34.217 1.00 14.15 424 ASN A O 1
ATOM 1696 N N . HIS A 1 222 ? 39.972 -3.504 35.798 1.00 12.22 425 HIS A N 1
ATOM 1697 C CA . HIS A 1 222 ? 41.135 -4.400 35.705 1.00 13.15 425 HIS A CA 1
ATOM 1698 C C . HIS A 1 222 ? 41.611 -4.783 37.104 1.00 15.95 425 HIS A C 1
ATOM 1699 O O . HIS A 1 222 ? 42.758 -4.517 37.484 1.00 15.46 425 HIS A O 1
ATOM 1706 N N . PRO A 1 223 ? 40.753 -5.419 37.901 1.00 17.09 426 PRO A N 1
ATOM 1707 C CA . PRO A 1 223 ? 41.114 -5.689 39.298 1.00 18.90 426 PRO A CA 1
ATOM 1708 C C . PRO A 1 223 ? 42.314 -6.588 39.462 1.00 18.64 426 PRO A C 1
ATOM 1709 O O . PRO A 1 223 ? 42.961 -6.527 40.513 1.00 23.80 426 PRO A O 1
ATOM 1713 N N . GLU A 1 224 ? 42.634 -7.406 38.464 1.00 17.72 427 GLU A N 1
ATOM 1714 C CA . GLU A 1 224 ? 43.742 -8.340 38.558 1.00 22.41 427 GLU A CA 1
ATOM 1715 C C . GLU A 1 224 ? 45.030 -7.799 37.941 1.00 24.46 427 GLU A C 1
ATOM 1716 O O . GLU A 1 224 ? 46.044 -8.505 37.951 1.00 24.06 427 GLU A O 1
ATOM 1722 N N . SER A 1 225 ? 45.026 -6.566 37.412 1.00 18.85 428 SER A N 1
ATOM 1723 C CA . SER A 1 225 ? 46.175 -6.008 36.689 1.00 16.34 428 SER A CA 1
ATOM 1724 C C . SER A 1 225 ? 46.933 -5.119 37.667 1.00 19.41 428 SER A C 1
ATOM 1725 O O . SER A 1 225 ? 46.603 -3.941 37.856 1.00 17.46 428 SER A O 1
ATOM 1728 N N . SER A 1 226 ? 47.961 -5.692 38.287 1.00 18.34 429 SER A N 1
ATOM 1729 C CA . SER A 1 226 ? 48.656 -5.007 39.362 1.00 17.56 429 SER A CA 1
ATOM 1730 C C . SER A 1 226 ? 49.419 -3.808 38.817 1.00 15.92 429 SER A C 1
ATOM 1731 O O . SER A 1 226 ? 50.129 -3.910 37.810 1.00 20.17 429 SER A O 1
ATOM 1734 N N . GLN A 1 227 ? 49.265 -2.679 39.504 1.00 18.91 430 GLN A N 1
ATOM 1735 C CA . GLN A 1 227 ? 49.927 -1.424 39.169 1.00 19.09 430 GLN A CA 1
ATOM 1736 C C . GLN A 1 227 ? 49.683 -0.972 37.729 1.00 18.49 430 GLN A C 1
ATOM 1737 O O . GLN A 1 227 ? 50.511 -0.287 37.120 1.00 14.25 430 GLN A O 1
ATOM 1743 N N . LEU A 1 228 ? 48.508 -1.289 37.188 1.00 14.69 431 LEU A N 1
ATOM 1744 C CA . LEU A 1 228 ? 48.164 -0.798 35.857 1.00 12.70 431 LEU A CA 1
ATOM 1745 C C . LEU A 1 228 ? 48.206 0.724 35.798 1.00 12.93 431 LEU A C 1
ATOM 1746 O O . LEU A 1 228 ? 48.664 1.299 34.801 1.00 11.60 431 LEU A O 1
ATOM 1751 N N . PHE A 1 229 ? 47.733 1.387 36.848 1.00 13.51 432 PHE A N 1
ATOM 1752 C CA . PHE A 1 229 ? 47.756 2.849 36.893 1.00 11.62 432 PHE A CA 1
ATOM 1753 C C . PHE A 1 229 ? 49.174 3.382 36.756 1.00 13.09 432 PHE A C 1
ATOM 1754 O O . PHE A 1 229 ? 49.444 4.265 35.929 1.00 12.32 432 PHE A O 1
ATOM 1762 N N . ALA A 1 230 ? 50.101 2.850 37.558 1.00 14.27 433 ALA A N 1
ATOM 1763 C CA . ALA A 1 230 ? 51.497 3.243 37.431 1.00 13.94 433 ALA A CA 1
ATOM 1764 C C . ALA A 1 230 ? 52.027 2.976 36.026 1.00 13.00 433 ALA A C 1
ATOM 1765 O O . ALA A 1 230 ? 52.787 3.787 35.476 1.00 13.97 433 ALA A O 1
ATOM 1767 N N . LYS A 1 231 ? 51.645 1.843 35.421 1.00 11.79 434 LYS A N 1
ATOM 1768 C CA . LYS A 1 231 ? 52.079 1.577 34.053 1.00 11.84 434 LYS A CA 1
ATOM 1769 C C . LYS A 1 231 ? 51.552 2.638 33.094 1.00 11.60 434 LYS A C 1
ATOM 1770 O O . LYS A 1 231 ? 52.287 3.097 32.215 1.00 11.26 434 LYS A O 1
ATOM 1776 N N . LEU A 1 232 ? 50.302 3.076 33.273 1.00 10.23 435 LEU A N 1
ATOM 1777 C CA . LEU A 1 232 ? 49.778 4.087 32.362 1.00 11.97 435 LEU A CA 1
ATOM 1778 C C . LEU A 1 232 ? 50.453 5.439 32.561 1.00 11.81 435 LEU A C 1
ATOM 1779 O O . LEU A 1 232 ? 50.655 6.167 31.582 1.00 12.69 435 LEU A O 1
ATOM 1784 N N . LEU A 1 233 ? 50.836 5.795 33.795 1.00 11.01 436 LEU A N 1
ATOM 1785 C CA . LEU A 1 233 ? 51.593 7.036 33.962 1.00 12.10 436 LEU A CA 1
ATOM 1786 C C . LEU A 1 233 ? 52.898 6.957 33.189 1.00 11.14 436 LEU A C 1
ATOM 1787 O O . LEU A 1 233 ? 53.331 7.936 32.566 1.00 12.82 436 LEU A O 1
ATOM 1792 N N . GLN A 1 234 ? 53.526 5.779 33.180 1.00 11.60 437 GLN A N 1
ATOM 1793 C CA . GLN A 1 234 ? 54.754 5.624 32.413 1.00 11.25 437 GLN A CA 1
ATOM 1794 C C . GLN A 1 234 ? 54.495 5.687 30.914 1.00 10.96 437 GLN A C 1
ATOM 1795 O O . GLN A 1 234 ? 55.304 6.253 30.167 1.00 11.65 437 GLN A O 1
ATOM 1801 N N . LYS A 1 235 ? 53.388 5.119 30.443 1.00 10.23 438 LYS A N 1
ATOM 1802 C CA . LYS A 1 235 ? 53.082 5.271 29.023 1.00 9.39 438 LYS A CA 1
ATOM 1803 C C . LYS A 1 235 ? 52.932 6.735 28.629 1.00 11.30 438 LYS A C 1
ATOM 1804 O O . LYS A 1 235 ? 53.257 7.099 27.496 1.00 11.95 438 LYS A O 1
ATOM 1810 N N . MET A 1 236 ? 52.419 7.575 29.529 1.00 11.59 439 MET A N 1
ATOM 1811 C CA . MET A 1 236 ? 52.320 8.997 29.213 1.00 12.64 439 MET A CA 1
ATOM 1812 C C . MET A 1 236 ? 53.690 9.588 28.929 1.00 13.33 439 MET A C 1
ATOM 1813 O O . MET A 1 236 ? 53.859 10.367 27.980 1.00 13.58 439 MET A O 1
ATOM 1818 N N . THR A 1 237 ? 54.679 9.231 29.746 1.00 11.54 440 THR A N 1
ATOM 1819 C CA . THR A 1 237 ? 56.054 9.640 29.491 1.00 12.03 440 THR A CA 1
ATOM 1820 C C . THR A 1 237 ? 56.566 9.056 28.181 1.00 13.02 440 THR A C 1
ATOM 1821 O O . THR A 1 237 ? 57.222 9.756 27.397 1.00 14.35 440 THR A O 1
ATOM 1825 N N . ASP A 1 238 ? 56.278 7.783 27.920 1.00 12.10 441 ASP A N 1
ATOM 1826 C CA . ASP A 1 238 ? 56.751 7.173 26.678 1.00 13.73 441 ASP A CA 1
ATOM 1827 C C . ASP A 1 238 ? 56.193 7.896 25.463 1.00 14.43 441 ASP A C 1
ATOM 1828 O O . ASP A 1 238 ? 56.904 8.090 24.463 1.00 14.21 441 ASP A O 1
ATOM 1833 N N . LEU A 1 239 ? 54.942 8.357 25.545 1.00 12.28 442 LEU A N 1
ATOM 1834 C CA . LEU A 1 239 ? 54.340 9.040 24.405 1.00 14.02 442 LEU A CA 1
ATOM 1835 C C . LEU A 1 239 ? 55.033 10.356 24.129 1.00 13.73 442 LEU A C 1
ATOM 1836 O O . LEU A 1 239 ? 55.167 10.748 22.968 1.00 13.49 442 LEU A O 1
ATOM 1841 N N . ARG A 1 240 ? 55.510 11.029 25.168 1.00 12.60 443 ARG A N 1
ATOM 1842 C CA . ARG A 1 240 ? 56.242 12.259 24.925 1.00 14.64 443 ARG A CA 1
ATOM 1843 C C . ARG A 1 240 ? 57.541 11.977 24.189 1.00 15.46 443 ARG A C 1
ATOM 1844 O O . ARG A 1 240 ? 57.993 12.803 23.392 1.00 16.20 443 ARG A O 1
ATOM 1852 N N . GLN A 1 241 ? 58.166 10.828 24.460 1.00 14.99 444 GLN A N 1
ATOM 1853 C CA . GLN A 1 241 ? 59.385 10.464 23.749 1.00 17.16 444 GLN A CA 1
ATOM 1854 C C . GLN A 1 241 ? 59.100 10.158 22.287 1.00 14.62 444 GLN A C 1
ATOM 1855 O O . GLN A 1 241 ? 59.902 10.498 21.404 1.00 16.21 444 GLN A O 1
ATOM 1861 N N . ILE A 1 242 ? 57.993 9.464 22.009 1.00 13.99 445 ILE A N 1
ATOM 1862 C CA . ILE A 1 242 ? 57.585 9.249 20.623 1.00 14.61 445 ILE A CA 1
ATOM 1863 C C . ILE A 1 242 ? 57.445 10.576 19.889 1.00 17.07 445 ILE A C 1
ATOM 1864 O O . ILE A 1 242 ? 57.888 10.719 18.746 1.00 14.65 445 ILE A O 1
ATOM 1869 N N . VAL A 1 243 ? 56.801 11.562 20.524 1.00 13.38 446 VAL A N 1
ATOM 1870 C CA . VAL A 1 243 ? 56.640 12.865 19.882 1.00 14.39 446 VAL A CA 1
ATOM 1871 C C . VAL A 1 243 ? 57.997 13.486 19.582 1.00 15.62 446 VAL A C 1
ATOM 1872 O O . VAL A 1 243 ? 58.244 13.961 18.465 1.00 15.75 446 VAL A O 1
ATOM 1876 N N . THR A 1 244 ? 58.897 13.483 20.571 1.00 14.97 447 THR A N 1
ATOM 1877 C CA . THR A 1 244 ? 60.228 14.066 20.384 1.00 17.16 447 THR A CA 1
ATOM 1878 C C . THR A 1 244 ? 60.941 13.423 19.207 1.00 16.94 447 THR A C 1
ATOM 1879 O O . THR A 1 244 ? 61.537 14.116 18.372 1.00 18.02 447 THR A O 1
ATOM 1883 N N . GLU A 1 245 ? 60.860 12.100 19.107 1.00 16.96 448 GLU A N 1
ATOM 1884 C CA . GLU A 1 245 ? 61.532 11.403 18.019 1.00 17.66 448 GLU A CA 1
ATOM 1885 C C . GLU A 1 245 ? 60.871 11.712 16.680 1.00 19.88 448 GLU A C 1
ATOM 1886 O O . GLU A 1 245 ? 61.556 11.876 15.660 1.00 18.54 448 GLU A O 1
ATOM 1892 N N . HIS A 1 246 ? 59.545 11.849 16.673 1.00 16.03 449 HIS A N 1
ATOM 1893 C CA . HIS A 1 246 ? 58.837 12.165 15.440 1.00 17.45 449 HIS A CA 1
ATOM 1894 C C . HIS A 1 246 ? 59.239 13.546 14.937 1.00 17.90 449 HIS A C 1
ATOM 1895 O O . HIS A 1 246 ? 59.474 13.737 13.738 1.00 19.30 449 HIS A O 1
ATOM 1902 N N . VAL A 1 247 ? 59.326 14.521 15.845 1.00 17.52 450 VAL A N 1
ATOM 1903 C CA . VAL A 1 247 ? 59.772 15.859 15.472 1.00 18.40 450 VAL A CA 1
ATOM 1904 C C . VAL A 1 247 ? 61.171 15.807 14.880 1.00 22.88 450 VAL A C 1
ATOM 1905 O O . VAL A 1 247 ? 61.466 16.488 13.890 1.00 20.45 450 VAL A O 1
ATOM 1909 N N . GLN A 1 248 ? 62.052 14.996 15.469 1.00 19.66 451 GLN A N 1
ATOM 1910 C CA . GLN A 1 248 ? 63.407 14.887 14.945 1.00 22.11 451 GLN A CA 1
ATOM 1911 C C . GLN A 1 248 ? 63.403 14.357 13.516 1.00 22.56 451 GLN A C 1
ATOM 1912 O O . GLN A 1 248 ? 64.155 14.845 12.664 1.00 25.91 451 GLN A O 1
ATOM 1918 N N . LEU A 1 249 ? 62.574 13.347 13.240 1.00 22.26 452 LEU A N 1
ATOM 1919 C CA . LEU A 1 249 ? 62.473 12.821 11.881 1.00 22.60 452 LEU A CA 1
ATOM 1920 C C . LEU A 1 249 ? 61.907 13.859 10.922 1.00 25.14 452 LEU A C 1
ATOM 1921 O O . LEU A 1 249 ? 62.329 13.935 9.761 1.00 25.09 452 LEU A O 1
ATOM 1926 N N . LEU A 1 250 ? 60.948 14.665 11.383 1.00 22.32 453 LEU A N 1
ATOM 1927 C CA . LEU A 1 250 ? 60.408 15.718 10.535 1.00 23.75 453 LEU A CA 1
ATOM 1928 C C . LEU A 1 250 ? 61.483 16.732 10.180 1.00 26.67 453 LEU A C 1
ATOM 1929 O O . LEU A 1 250 ? 61.520 17.233 9.051 1.00 25.20 453 LEU A O 1
ATOM 1934 N N . GLN A 1 251 ? 62.361 17.054 11.136 1.00 23.75 454 GLN A N 1
ATOM 1935 C CA . GLN A 1 251 ? 63.448 17.983 10.847 1.00 26.89 454 GLN A CA 1
ATOM 1936 C C . GLN A 1 251 ? 64.345 17.434 9.744 1.00 34.24 454 GLN A C 1
ATOM 1937 O O . GLN A 1 251 ? 64.780 18.179 8.858 1.00 32.05 454 GLN A O 1
ATOM 1943 N N . VAL A 1 252 ? 64.628 16.128 9.784 1.00 29.19 455 VAL A N 1
ATOM 1944 C CA . VAL A 1 252 ? 65.406 15.487 8.723 1.00 30.85 455 VAL A CA 1
ATOM 1945 C C . VAL A 1 252 ? 64.732 15.676 7.368 1.00 39.09 455 VAL A C 1
ATOM 1946 O O . VAL A 1 252 ? 65.357 16.133 6.404 1.00 36.90 455 VAL A O 1
ATOM 1950 N N . ILE A 1 253 ? 63.443 15.335 7.276 1.00 29.53 456 ILE A N 1
ATOM 1951 C CA . ILE A 1 253 ? 62.727 15.472 6.009 1.00 38.03 456 ILE A CA 1
ATOM 1952 C C . ILE A 1 253 ? 62.805 16.908 5.519 1.00 43.77 456 ILE A C 1
ATOM 1953 O O . ILE A 1 253 ? 63.018 17.170 4.327 1.00 44.91 456 ILE A O 1
ATOM 1958 N N . LYS A 1 254 ? 62.672 17.860 6.441 1.00 33.75 457 LYS A N 1
ATOM 1959 C CA . LYS A 1 254 ? 62.675 19.265 6.063 1.00 41.07 457 LYS A CA 1
ATOM 1960 C C . LYS A 1 254 ? 64.038 19.669 5.518 1.00 48.43 457 LYS A C 1
ATOM 1961 O O . LYS A 1 254 ? 64.130 20.493 4.601 1.00 47.31 457 LYS A O 1
ATOM 1967 N N . LYS A 1 255 ? 65.108 19.106 6.087 1.00 44.08 458 LYS A N 1
ATOM 1968 C CA . LYS A 1 255 ? 66.458 19.352 5.593 1.00 49.07 458 LYS A CA 1
ATOM 1969 C C . LYS A 1 255 ? 66.796 18.559 4.331 1.00 46.80 458 LYS A C 1
ATOM 1970 O O . LYS A 1 255 ? 67.596 19.030 3.517 1.00 52.62 458 LYS A O 1
ATOM 1976 N N . THR A 1 256 ? 66.224 17.366 4.148 1.00 48.54 459 THR A N 1
ATOM 1977 C CA . THR A 1 256 ? 66.600 16.494 3.036 1.00 51.35 459 THR A CA 1
ATOM 1978 C C . THR A 1 256 ? 65.672 16.596 1.837 1.00 51.03 459 THR A C 1
ATOM 1979 O O . THR A 1 256 ? 66.143 16.631 0.697 1.00 54.69 459 THR A O 1
ATOM 1983 N N . GLU A 1 257 ? 64.369 16.666 2.057 1.00 45.19 460 GLU A N 1
ATOM 1984 C CA . GLU A 1 257 ? 63.435 16.551 0.954 1.00 45.58 460 GLU A CA 1
ATOM 1985 C C . GLU A 1 257 ? 63.107 17.944 0.438 1.00 48.50 460 GLU A C 1
ATOM 1986 O O . GLU A 1 257 ? 63.108 18.922 1.190 1.00 52.77 460 GLU A O 1
ATOM 1992 N N . THR A 1 258 ? 62.848 18.033 -0.865 1.00 54.22 461 THR A N 1
ATOM 1993 C CA . THR A 1 258 ? 62.984 19.317 -1.547 1.00 71.92 461 THR A CA 1
ATOM 1994 C C . THR A 1 258 ? 61.824 20.276 -1.265 1.00 73.53 461 THR A C 1
ATOM 1995 O O . THR A 1 258 ? 62.035 21.377 -0.743 1.00 71.14 461 THR A O 1
ATOM 1999 N N . ASP A 1 259 ? 60.581 19.873 -1.595 1.00 76.19 462 ASP A N 1
ATOM 2000 C CA . ASP A 1 259 ? 59.424 20.785 -1.529 1.00 79.64 462 ASP A CA 1
ATOM 2001 C C . ASP A 1 259 ? 58.218 20.046 -0.940 1.00 74.72 462 ASP A C 1
ATOM 2002 O O . ASP A 1 259 ? 57.324 19.606 -1.668 1.00 70.44 462 ASP A O 1
ATOM 2007 N N . MET A 1 260 ? 58.167 19.937 0.384 1.00 67.45 463 MET A N 1
ATOM 2008 C CA . MET A 1 260 ? 57.052 19.278 1.053 1.00 59.43 463 MET A CA 1
ATOM 2009 C C . MET A 1 260 ? 56.037 20.311 1.521 1.00 63.85 463 MET A C 1
ATOM 2010 O O . MET A 1 260 ? 56.385 21.252 2.242 1.00 63.23 463 MET A O 1
ATOM 2015 N N . SER A 1 261 ? 54.783 20.118 1.126 1.00 56.78 464 SER A N 1
ATOM 2016 C CA . SER A 1 261 ? 53.698 20.978 1.576 1.00 58.48 464 SER A CA 1
ATOM 2017 C C . SER A 1 261 ? 53.194 20.491 2.927 1.00 51.04 464 SER A C 1
ATOM 2018 O O . SER A 1 261 ? 52.657 19.385 3.031 1.00 58.03 464 SER A O 1
ATOM 2021 N N . LEU A 1 262 ? 53.363 21.313 3.957 1.00 44.99 465 LEU A N 1
ATOM 2022 C CA . LEU A 1 262 ? 52.897 20.993 5.300 1.00 35.93 465 LEU A CA 1
ATOM 2023 C C . LEU A 1 262 ? 51.534 21.649 5.509 1.00 29.43 465 LEU A C 1
ATOM 2024 O O . LEU A 1 262 ? 51.370 22.848 5.263 1.00 28.47 465 LEU A O 1
ATOM 2029 N N . HIS A 1 263 ? 50.564 20.858 5.950 1.00 23.14 466 HIS A N 1
ATOM 2030 C CA . HIS A 1 263 ? 49.205 21.352 6.106 1.00 20.65 466 HIS A CA 1
ATOM 2031 C C . HIS A 1 263 ? 49.192 22.511 7.101 1.00 19.16 466 HIS A C 1
ATOM 2032 O O . HIS A 1 263 ? 49.937 22.489 8.086 1.00 18.72 466 HIS A O 1
ATOM 2039 N N . PRO A 1 264 ? 48.386 23.550 6.867 1.00 18.75 467 PRO A N 1
ATOM 2040 C CA . PRO A 1 264 ? 48.430 24.715 7.768 1.00 19.28 467 PRO A CA 1
ATOM 2041 C C . PRO A 1 264 ? 48.140 24.385 9.220 1.00 16.05 467 PRO A C 1
ATOM 2042 O O . PRO A 1 264 ? 48.739 25.003 10.109 1.00 16.92 467 PRO A O 1
ATOM 2046 N N . LEU A 1 265 ? 47.272 23.406 9.493 1.00 15.90 468 LEU A N 1
ATOM 2047 C CA . LEU A 1 265 ? 47.008 23.062 10.888 1.00 15.63 468 LEU A CA 1
ATOM 2048 C C . LEU A 1 265 ? 48.232 22.435 11.544 1.00 13.81 468 LEU A C 1
ATOM 2049 O O . LEU A 1 265 ? 48.546 22.746 12.697 1.00 15.85 468 LEU A O 1
ATOM 2054 N N . LEU A 1 266 ? 48.963 21.588 10.808 1.00 15.63 469 LEU A N 1
ATOM 2055 C CA . LEU A 1 266 ? 50.197 21.016 11.340 1.00 15.53 469 LEU A CA 1
ATOM 2056 C C . LEU A 1 266 ? 51.295 22.071 11.440 1.00 17.44 469 LEU A C 1
ATOM 2057 O O . LEU A 1 266 ? 52.120 22.029 12.364 1.00 17.13 469 LEU A O 1
ATOM 2062 N N . GLN A 1 267 ? 51.322 23.031 10.512 1.00 17.97 470 GLN A N 1
ATOM 2063 C CA . GLN A 1 267 ? 52.245 24.151 10.654 1.00 21.40 470 GLN A CA 1
ATOM 2064 C C . GLN A 1 267 ? 52.045 24.881 11.975 1.00 18.59 470 GLN A C 1
ATOM 2065 O O . GLN A 1 267 ? 53.023 25.241 12.649 1.00 19.99 470 GLN A O 1
ATOM 2071 N N . GLU A 1 268 ? 50.788 25.109 12.373 1.00 16.60 471 GLU A N 1
ATOM 2072 C CA . GLU A 1 268 ? 50.549 25.747 13.661 1.00 17.80 471 GLU A CA 1
ATOM 2073 C C . GLU A 1 268 ? 51.055 24.869 14.795 1.00 17.97 471 GLU A C 1
ATOM 2074 O O . GLU A 1 268 ? 51.720 25.347 15.722 1.00 16.90 471 GLU A O 1
ATOM 2080 N N . ILE A 1 269 ? 50.739 23.572 14.736 1.00 15.24 472 ILE A N 1
ATOM 2081 C CA . ILE A 1 269 ? 51.075 22.676 15.833 1.00 15.59 472 ILE A CA 1
ATOM 2082 C C . ILE A 1 269 ? 52.582 22.554 15.975 1.00 14.87 472 ILE A C 1
ATOM 2083 O O . ILE A 1 269 ? 53.119 22.554 17.090 1.00 17.88 472 ILE A O 1
ATOM 2088 N N . TYR A 1 270 ? 53.292 22.479 14.859 1.00 16.08 473 TYR A N 1
ATOM 2089 C CA . TYR A 1 270 ? 54.729 22.285 14.907 1.00 20.17 473 TYR A CA 1
ATOM 2090 C C . TYR A 1 270 ? 55.519 23.580 14.927 1.00 19.95 473 TYR A C 1
ATOM 2091 O O . TYR A 1 270 ? 56.751 23.528 14.921 1.00 28.64 473 TYR A O 1
ATOM 2100 N N . LYS A 1 271 ? 54.860 24.733 14.965 1.00 17.69 474 LYS A N 1
ATOM 2101 C CA . LYS A 1 271 ? 55.611 25.969 15.079 1.00 26.22 474 LYS A CA 1
ATOM 2102 C C . LYS A 1 271 ? 56.299 25.928 16.437 1.00 34.72 474 LYS A C 1
ATOM 2103 O O . LYS A 1 271 ? 55.625 25.951 17.472 1.00 37.70 474 LYS A O 1
ATOM 2109 N N . ASP A 1 272 ? 57.624 25.840 16.453 1.00 38.12 475 ASP A N 1
ATOM 2110 C CA . ASP A 1 272 ? 58.365 25.719 17.707 1.00 53.95 475 ASP A CA 1
ATOM 2111 C C . ASP A 1 272 ? 59.438 26.796 17.826 1.00 66.40 475 ASP A C 1
ATOM 2112 O O . ASP A 1 272 ? 60.620 26.486 18.010 1.00 79.67 475 ASP A O 1
ATOM 2117 N N . PRO B 2 1 ? 46.511 34.489 14.285 1.00 62.39 141 PRO B N 1
ATOM 2118 C CA . PRO B 2 1 ? 45.870 33.614 13.294 1.00 59.88 141 PRO B CA 1
ATOM 2119 C C . PRO B 2 1 ? 45.975 32.139 13.688 1.00 52.01 141 PRO B C 1
ATOM 2120 O O . PRO B 2 1 ? 46.949 31.470 13.327 1.00 55.59 141 PRO B O 1
ATOM 2124 N N . SER B 2 2 ? 44.980 31.629 14.410 1.00 36.06 142 SER B N 1
ATOM 2125 C CA . SER B 2 2 ? 45.054 30.290 14.979 1.00 19.96 142 SER B CA 1
ATOM 2126 C C . SER B 2 2 ? 43.920 29.424 14.456 1.00 14.97 142 SER B C 1
ATOM 2127 O O . SER B 2 2 ? 42.744 29.671 14.756 1.00 16.83 142 SER B O 1
ATOM 2130 N N . LEU B 2 3 ? 44.290 28.377 13.718 1.00 16.42 143 LEU B N 1
ATOM 2131 C CA . LEU B 2 3 ? 43.320 27.374 13.320 1.00 13.47 143 LEU B CA 1
ATOM 2132 C C . LEU B 2 3 ? 42.815 26.583 14.527 1.00 14.02 143 LEU B C 1
ATOM 2133 O O . LEU B 2 3 ? 41.632 26.230 14.589 1.00 13.64 143 LEU B O 1
ATOM 2138 N N . LEU B 2 4 ? 43.686 26.309 15.509 1.00 13.07 144 LEU B N 1
ATOM 2139 C CA . LEU B 2 4 ? 43.215 25.631 16.718 1.00 12.11 144 LEU B CA 1
ATOM 2140 C C . LEU B 2 4 ? 42.172 26.455 17.448 1.00 12.89 144 LEU B C 1
ATOM 2141 O O . LEU B 2 4 ? 41.167 25.914 17.923 1.00 13.18 144 LEU B O 1
ATOM 2146 N N . LYS B 2 5 ? 42.388 27.767 17.547 1.00 13.46 145 LYS B N 1
ATOM 2147 C CA . LYS B 2 5 ? 41.396 28.616 18.194 1.00 12.38 145 LYS B CA 1
ATOM 2148 C C . LYS B 2 5 ? 40.070 28.568 17.442 1.00 13.75 145 LYS B C 1
ATOM 2149 O O . LYS B 2 5 ? 39.004 28.455 18.060 1.00 13.75 145 LYS B O 1
ATOM 2155 N N . LYS B 2 6 ? 40.111 28.567 16.106 1.00 13.81 146 LYS B N 1
ATOM 2156 C CA . LYS B 2 6 ? 38.861 28.477 15.355 1.00 17.60 146 LYS B CA 1
ATOM 2157 C C . LYS B 2 6 ? 38.141 27.164 15.632 1.00 13.75 146 LYS B C 1
ATOM 2158 O O . LYS B 2 6 ? 36.911 27.141 15.792 1.00 16.98 146 LYS B O 1
ATOM 2164 N N . LEU B 2 7 ? 38.884 26.054 15.676 1.00 13.66 147 LEU B N 1
ATOM 2165 C CA . LEU B 2 7 ? 38.265 24.770 16.002 1.00 13.39 147 LEU B CA 1
ATOM 2166 C C . LEU B 2 7 ? 37.647 24.785 17.396 1.00 13.62 147 LEU B C 1
ATOM 2167 O O . LEU B 2 7 ? 36.583 24.199 17.620 1.00 14.39 147 LEU B O 1
ATOM 2172 N N . LEU B 2 8 ? 38.334 25.409 18.357 1.00 11.83 148 LEU B N 1
ATOM 2173 C CA . LEU B 2 8 ? 37.848 25.445 19.734 1.00 11.30 148 LEU B CA 1
ATOM 2174 C C . LEU B 2 8 ? 36.585 26.278 19.892 1.00 15.50 148 LEU B C 1
ATOM 2175 O O . LEU B 2 8 ? 35.816 26.054 20.834 1.00 15.02 148 LEU B O 1
ATOM 2180 N N . LEU B 2 9 ? 36.374 27.260 19.022 1.00 15.14 149 LEU B N 1
ATOM 2181 C CA . LEU B 2 9 ? 35.286 28.209 19.189 1.00 17.01 149 LEU B CA 1
ATOM 2182 C C . LEU B 2 9 ? 34.025 27.789 18.463 1.00 23.21 149 LEU B C 1
ATOM 2183 O O . LEU B 2 9 ? 32.969 28.383 18.701 1.00 30.73 149 LEU B O 1
ATOM 2188 N N . ALA B 2 10 ? 34.102 26.774 17.623 1.00 24.04 150 ALA B N 1
ATOM 2189 C CA . ALA B 2 10 ? 32.933 26.326 16.886 1.00 33.59 150 ALA B CA 1
ATOM 2190 C C . ALA B 2 10 ? 32.076 25.446 17.788 1.00 32.20 150 ALA B C 1
ATOM 2191 O O . ALA B 2 10 ? 32.549 24.397 18.239 1.00 29.04 150 ALA B O 1
ATOM 2193 N N . PRO B 2 11 ? 30.833 25.843 18.107 1.00 46.44 151 PRO B N 1
ATOM 2194 C CA . PRO B 2 11 ? 29.980 24.911 18.850 1.00 46.06 151 PRO B CA 1
ATOM 2195 C C . PRO B 2 11 ? 29.516 23.772 17.947 1.00 37.62 151 PRO B C 1
ATOM 2196 O O . PRO B 2 11 ? 29.585 23.965 16.734 1.00 41.43 151 PRO B O 1
#

GO terms:
  GO:0005515 protein binding (F, IPI)
  GO:0042802 identical protein binding (F, IPI)
  GO:0004879 nuclear receptor activity (F, IDA)
  GO:0005634 nucleus (C, IDA)
  GO:0035357 peroxisome proliferator activated receptor signaling pathway (P, IDA)
  GO:0003700 DNA-binding transcription factor activity (F, IDA)
  GO:0010629 negative regulation of gene expression (P, IDA)
  GO:1904893 negative regulation of receptor signaling pathway via STAT (P, IDA)
  GO:0035357 peroxisome proliferator activated receptor signaling pathway (P, IGI)
  GO:0010628 positive regulation of gene expression (P, IGI)
  GO:0010629 negative regulation of gene expression (P, IGI)
  GO:1903845 negative regulation of cellular response to transforming growth factor beta stimulus (P, IGI)
  GO:0060392 negative regulation of SMAD protein signal transduction (P, IGI)
  GO:0030512 negative regulation of transforming growth factor beta receptor signaling pathway (P, IGI)
  GO:0048662 negative regulation of smooth muscle cell proliferation (P, IGI)
  GO:0045668 negative regulation of osteoblast differentiation (P, IMP)
  GO:0030514 negative regulation of BMP signaling pathway (P, IMP)
  GO:0097677 STAT family protein binding (F, IPI)
  GO:0050699 WW domain binding (F, IMP)
  GO:0045944 positive regulation of transcription by RNA polymerase II (P, IDA)

B-factor: mean 24.79, std 15.5, range [7.05, 94.03]

Foldseek 3Di:
DVVLVVVLVVLLVLLLVQLPVLDVAFLVNLVCLVVVVDPDDHAQEAEAPVSCVVCVVLFPLPDPDDPLLVVVVSVLVVLVSQLRSVLSSLVSNPPLVVPDPVLLVLLSLLQSQLLVLVRQLSQDDLFFGQHNSRNHTYGLVHLCPPDPPSNVLCVVSSVLSHVVCVLVDGSSLSSLLSNLRSLDLPGPPRDDSVSSVVSNVSSLVSNVSCCCVVPVPRPCSSVVSVVSSVVSSVSVVVNLVVVVVCVVPPDDRDRDVVVCVSPVD/DDPVVVVVPDD

Radius of gyration: 19.02 Å; Cα contacts (8 Å, |Δi|>4): 304; chains: 2; bounding box: 37×45×60 Å

Secondary structure (DSSP, 8-state):
-HHHHHHHHHHHHHHHHHHHHH-SS-HHHHHHHHTT--SSPPPEEE-SHHHHHHHHHHH-----S-HHHHHHHHHHHHHHHHHHHHHHHHHTSTTGGGS-HHHHHHHHHHHHHHHHHHHHHHTEETTEEEETTTTEEEEHHHHHHSTTTGGGSSHHHHHHHHHHHTT---HHHHHHHHHHHHT-TTSTT-S-HHHHHHHHHHHHHHHHHHHHHH-TTSTTHHHHHHHHHHHHHHHHHHHHHHHHHHHHHSS-----HHHHHHH--/--HHHHHHH--

InterPro domains:
  IPR000536 Nuclear hormone receptor, ligand-binding domain [PF00104] (319-485)
  IPR000536 Nuclear hormone receptor, ligand-binding domain [PS51843] (238-503)
  IPR000536 Nuclear hormone receptor, ligand-binding domain [SM00430] (315-474)
  IPR001628 Zinc finger, nuclear hormone receptor-type [PF00105] (138-204)
  IPR001628 Zinc finger, nuclear hormone receptor-type [PR00047] (139-155)
  IPR001628 Zinc finger, nuclear hormone receptor-type [PR00047] (155-170)
  IPR001628 Zinc finger, nuclear hormone receptor-type [PR00047] (187-195)
  IPR001628 Zinc finger, nuclear hormone receptor-type [PR00047] (195-203)
  IPR001628 Zinc finger, nuclear hormone receptor-type [PS00031] (139-165)
  IPR001628 Zinc finger, nuclear hormone receptor-type [PS51030] (136-210)
  IPR001628 Zinc finger, nuclear hormone receptor-type [SM00399] (136-206)
  IPR001723 Nuclear hormone receptor [PR00398] (199-209)
  IPR001723 Nuclear hormone receptor [PR00398] (316-337)
  IPR001723 Nuclear hormone receptor [PR00398] (337-353)
  IPR001723 Nuclear hormone receptor [PR00398] (405-420)
  IPR001723 Nuclear hormone receptor [PR00398] (462-479)
  IPR003074 Peroxisome proliferator-activated receptor [PR01288] (228-242)
  IPR003074 Peroxisome proliferator-activated receptor [PR01288] (242-261)
  IPR003074 Peroxisome proliferator-activated receptor [PR01288] (355-368)
  IPR003074 Peroxisome proliferator-activated receptor [PR01288] (372-387)

Nearest PDB structures (foldseek):
  3lmp-assembly1_A  TM=9.920E-01  e=3.097E-34  Homo sapiens
  3h0a-assembly1_D  TM=9.869E-01  e=5.972E-33  Homo sapiens
  8b92-assembly1_A  TM=9.782E-01  e=1.100E-31  Homo sapiens
  3kdu-assembly2_A  TM=9.846E-01  e=2.008E-26  Homo sapiens
  5u44-assembly2_B  TM=9.733E-01  e=4.615E-26  Homo sapiens

Organism: Homo sapiens (NCBI:txid9606)

Sequence (276 aa):
GSPESADLRALAKHLYDSYIKSFPLTKAKARAILTGKTTDKSPFVIYDMNSLMMGEDKIKFEQSKEVAIRIFQGCQFRSVEAVQEITEYAKSIPGFVNLDLNDQVTLLKYGVHEIIYTMLASLMNKDGVLISEGQGFMTREFLKSLRKPFGDFMEPKFEFAVKFNALELDDSDLAIFIAVIILSGDRPGLLNVKPIEDIQDNLLQALELQLKLNHPESSQLFAKLLQKMTDLRQIVTEHVQLLQVIKKTETDMSLHPLLQEIYKDPSLLKKLLLAP

=== Feature glossary ===
Legend for the data blocks above and below:

— What the protein is —

The amino-acid sequence is the protein's primary structure: the linear order of residues from the N-terminus to the C-terminus, written in one-letter code. Everything else here — the 3D coordinates, the secondary structure, the domain annotations — is ultimately a consequence of this string.

Database cross-references. InterPro integrates a dozen domain/family signature databases into unified entries with residue-range hits. GO terms attach function/process/location labels with evidence codes. CATH codes position the fold in a four-level structural taxonomy. Organism is the NCBI-taxonomy species name.

— Where its atoms are —

The mmCIF block holds the 3D Cartesian coordinates of each backbone atom (N, Cα, C, O) in ångströms. mmCIF is the PDB's canonical archive format — a tagged-loop text representation of the atomic model.

The six renders are orthographic views along the three Cartesian axes in both directions. Representation (cartoon, sticks, or surface) and color scheme (sequence-rainbow or by-chain) vary across proteins so the training set covers all the common visualization conventions.

— Local backbone conformation —

Secondary structure is the local, repeating backbone conformation. DSSP classifies it into eight states by reading the hydrogen-bond network: 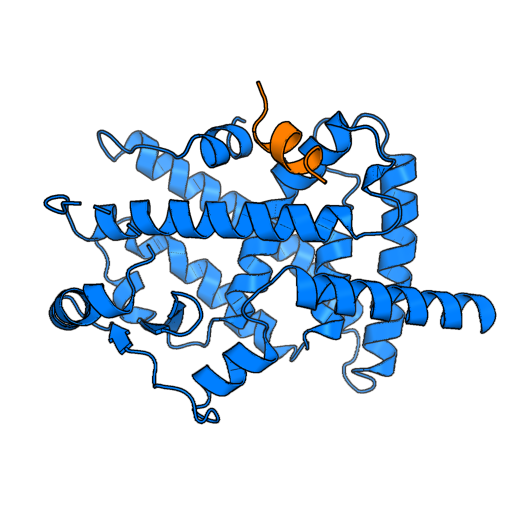three helix types (H, G, I), two β types (E, B), two non-regular types (T, S), and unstructured coil (-).

SS3 is a coarse helix/strand/coil call (letters a/b/c) made by the P-SEA algorithm from inter-Cα distances and dihedrals. It is less detailed than DSSP but needs only Cα positions.

Backbone dihedral angles. Every residue except chain termini has a φ (preceding-C → N → Cα → C) and a ψ (N → Cα → C → next-N). They are reported in degrees following the IUPAC sign convention. Secondary structure is essentially a statement about which (φ, ψ) basin each residue occupies.

— Global shape and packing —

The geometric summary reports three shape descriptors. Rg (radius of gyration) measures how spread out the Cα atoms are about their centre of mass; compact globular proteins have small Rg, elongated or unfolded ones large. Cα contacts (<8 Å, |i−j|>4) count long-range residue pairs in spatial proximity — high for tightly packed folds, near zero for rods or random coil. The bounding-box extents give the protein's footprint along x, y, z in Å.

Solvent accessibility: the surface area of each residue that a 1.4 Å water probe can touch, in Å². When only backbone atoms are present the absolute values are lower than full-atom SASA (side chains contribute most of the area) and are flagged as backbone-only.

Plot images: a contact map (which residues are close in 3D, as an N×N binary image), a Ramachandran scatter (backbone torsion angles, revealing secondary-structure composition at a glance), and — for AlphaFold structures — a PAE heatmap (pairwise prediction confidence).

— Structural neighborhood —

Foldseek's 3Di representation compresses backbone geometry into a per-residue letter drawn from a learned twenty-state alphabet. It captures the tertiary interaction pattern around each residue — which residues are packed against it in space, regardless of where they are in sequence.

Structural nearest neighbors (via Foldseek easy-search vs the PDB). Reported per hit: target PDB id, E-value, and alignment TM-score. A TM-score above ~0.5 is the conventional threshold for 'same fold'.

— Confidence and disorder —

pLDDT (predicted Local Distance Difference Test) is AlphaFold's per-residue confidence score, ranging from 0 to 100. Values above 90 indicate high confidence (typically well-packed cores); 70–90 is confident; 50–70 low confidence; below 50 usually means the region is disordered or the prediction is unreliable there. AlphaFold stores pLDDT in the mmCIF B-factor column.

For experimental (PDB) structures, the B-factor (temperature factor) quantifies the positional spread of each atom in the crystal — a combination of thermal vibration and static disorder — in units of Å². High B-factors mark flexible loops or poorly resolved regions; low B-factors mark the rigid, well-ordered core.

Predicted Aligned Error (PAE) is an AlphaFold confidence matrix: entry (i, j) is the expected error in the position of residue j, in ångströms, when the prediction is superimposed on the true structure at residue i. Low PAE within a block of residues means that block is internally rigid and well-predicted; high PAE between two blocks means their relative placement is uncertain even if each block individually is confident.